Protein AF-A0A0M0TEF8-F1 (afdb_monomer_lite)

pLDDT: mean 92.81, std 4.93, range [69.06, 97.06]

Foldseek 3Di:
DLVPDDQLLLLQVLVVHHSDLQSLCVVLVPDPQLGQDPCLVVLCCQAVAQDDPPDPRRHDDCVRCVVSVVVNVVNVVSSVSSSVVSVVRRDCPSVDDPSVVVVSVVVVDVVVDDADPLVVLVVVLVVLVVVQCVLQVVLCVLQVNQGRGLCPFVSLQVSCCVVPVDHQPGLDPVSLVVLLPDPPRDPSVNVSNVSSNSNPDPVSVVSVVLVVPQDPVRD

Secondary structure (DSSP, 8-state):
-GGG---HHHHHHTTT--SSHHHHHHHTT--GGGSPPSTHHHHHHHHHS---TTSS-SS--TTTSHHHHHHHHHHHHHHHHHHHHHHHHS--TTSSTHHHHHHHHHHHHHHH-----HHHHHHHHHHHHHHHHHHHHHHHHHTTTS-S-TT-HHHHHHHHHHHH----S---HHHHHHHHT-TTS-HHHHHHHHHHHHHT--HHHHHHHHHHH--TT--

Radius of gyration: 26.43 Å; chains: 1; bounding box: 51×43×66 Å

Structure (mmCIF, N/CA/C/O backbone):
data_AF-A0A0M0TEF8-F1
#
_entry.id   AF-A0A0M0TEF8-F1
#
loop_
_atom_site.group_PDB
_atom_site.id
_atom_site.type_symbol
_atom_site.label_atom_id
_atom_site.label_alt_id
_atom_site.label_comp_id
_atom_site.label_asym_id
_atom_site.label_entity_id
_atom_site.label_seq_id
_atom_site.pdbx_PDB_ins_code
_atom_site.Cartn_x
_atom_site.Cartn_y
_atom_site.Cartn_z
_atom_site.occupancy
_atom_site.B_iso_or_equiv
_atom_site.auth_seq_id
_atom_site.auth_comp_id
_atom_site.auth_asym_id
_atom_site.auth_atom_id
_atom_site.pdbx_PDB_model_num
ATOM 1 N N . ASP A 1 1 ? 0.312 6.079 -28.138 1.00 86.44 1 ASP A N 1
ATOM 2 C CA . ASP A 1 1 ? -0.301 4.767 -28.388 1.00 86.44 1 ASP A CA 1
ATOM 3 C C . ASP A 1 1 ? 0.458 3.709 -27.602 1.00 86.44 1 ASP A C 1
ATOM 5 O O . ASP A 1 1 ? 1.679 3.620 -27.741 1.00 86.44 1 ASP A O 1
ATOM 9 N N . ILE A 1 2 ? -0.270 2.974 -26.762 1.00 93.00 2 ILE A N 1
ATOM 10 C CA . ILE A 1 2 ? 0.242 1.928 -25.875 1.00 93.00 2 ILE A CA 1
ATOM 11 C C . ILE A 1 2 ? 0.850 0.755 -26.651 1.00 93.00 2 ILE A C 1
ATOM 13 O O . ILE A 1 2 ? 1.817 0.150 -26.194 1.00 93.00 2 ILE A O 1
ATOM 17 N N . SER A 1 3 ? 0.383 0.508 -27.881 1.00 92.31 3 SER A N 1
ATOM 18 C CA . SER A 1 3 ? 0.883 -0.566 -28.755 1.00 92.31 3 SER A CA 1
ATOM 19 C C . SER A 1 3 ? 2.402 -0.494 -29.006 1.00 92.31 3 SER A C 1
ATOM 21 O O . SER A 1 3 ? 3.074 -1.513 -29.212 1.00 92.31 3 SER A O 1
ATOM 23 N N . ARG A 1 4 ? 2.968 0.720 -28.935 1.00 93.38 4 ARG A N 1
ATOM 24 C CA . ARG A 1 4 ? 4.395 1.014 -29.139 1.00 93.38 4 ARG A CA 1
ATOM 25 C C . ARG A 1 4 ? 5.251 0.781 -27.896 1.00 93.38 4 ARG A C 1
ATOM 27 O O . ARG A 1 4 ? 6.475 0.820 -28.001 1.00 93.38 4 ARG A O 1
ATOM 34 N N . TRP A 1 5 ? 4.640 0.597 -26.730 1.00 93.94 5 TRP A N 1
ATOM 35 C CA . TRP A 1 5 ? 5.359 0.508 -25.466 1.00 93.94 5 TRP A CA 1
ATOM 36 C C . TRP A 1 5 ? 5.838 -0.920 -25.220 1.00 93.94 5 TRP A C 1
ATOM 38 O O . TRP A 1 5 ? 5.176 -1.891 -25.600 1.00 93.94 5 TRP A O 1
ATOM 48 N N . ARG A 1 6 ? 7.013 -1.041 -24.603 1.00 93.00 6 ARG A N 1
ATOM 49 C CA . ARG A 1 6 ? 7.610 -2.303 -24.163 1.00 93.00 6 ARG A CA 1
ATOM 50 C C . ARG A 1 6 ? 8.199 -2.089 -22.782 1.00 93.00 6 ARG A C 1
ATOM 52 O O . ARG A 1 6 ? 8.878 -1.088 -22.560 1.00 93.00 6 ARG A O 1
ATOM 59 N N . ASP A 1 7 ? 7.957 -3.044 -21.900 1.00 94.88 7 ASP A N 1
ATOM 60 C CA . ASP A 1 7 ? 8.396 -2.995 -20.516 1.00 94.88 7 ASP A CA 1
ATOM 61 C C . ASP A 1 7 ? 9.328 -4.179 -20.228 1.00 94.88 7 ASP A C 1
ATOM 63 O O . ASP A 1 7 ? 8.984 -5.340 -20.462 1.00 94.88 7 ASP A O 1
ATOM 67 N N . THR A 1 8 ? 10.539 -3.884 -19.755 1.00 94.88 8 THR A N 1
ATOM 68 C CA . THR A 1 8 ? 11.566 -4.898 -19.480 1.00 94.88 8 THR A CA 1
ATOM 69 C C . THR A 1 8 ? 11.246 -5.758 -18.264 1.00 94.88 8 THR A C 1
ATOM 71 O O . THR A 1 8 ? 11.651 -6.919 -18.236 1.00 94.88 8 THR A O 1
ATOM 74 N N . MET A 1 9 ? 10.518 -5.229 -17.278 1.00 95.81 9 MET A N 1
ATOM 75 C CA . MET A 1 9 ? 10.041 -6.005 -16.135 1.00 95.81 9 MET A CA 1
ATOM 76 C C . MET A 1 9 ? 9.009 -7.031 -16.602 1.00 95.81 9 MET A C 1
ATOM 78 O O . MET A 1 9 ? 9.123 -8.204 -16.257 1.00 95.81 9 MET A O 1
ATOM 82 N N . VAL A 1 10 ? 8.048 -6.630 -17.433 1.00 95.75 10 VAL A N 1
ATOM 83 C CA . VAL A 1 10 ? 7.027 -7.553 -17.961 1.00 95.75 10 VAL A CA 1
ATOM 84 C C . VAL A 1 10 ? 7.656 -8.587 -18.890 1.00 95.75 10 VAL A C 1
ATOM 86 O O . VAL A 1 10 ? 7.376 -9.778 -18.768 1.00 95.75 10 VAL A O 1
ATOM 89 N N . GLN A 1 11 ? 8.578 -8.155 -19.758 1.00 96.06 11 GLN A N 1
ATOM 90 C CA . GLN A 1 11 ? 9.353 -9.062 -20.600 1.00 96.06 11 GLN A CA 1
ATOM 91 C C . GLN A 1 11 ? 10.105 -10.102 -19.760 1.00 96.06 11 GLN A C 1
ATOM 93 O O . GLN A 1 11 ? 10.116 -11.274 -20.121 1.00 96.06 11 GLN A O 1
ATOM 98 N N . ALA A 1 12 ? 10.720 -9.706 -18.645 1.00 96.69 12 ALA A N 1
ATOM 99 C CA . ALA A 1 12 ? 11.386 -10.636 -17.739 1.00 96.69 12 ALA A CA 1
ATOM 100 C C . ALA A 1 12 ? 10.406 -11.630 -17.096 1.00 96.69 12 ALA A C 1
ATOM 102 O O . ALA A 1 12 ? 10.645 -12.839 -17.134 1.00 96.69 12 ALA A O 1
ATOM 103 N N . LEU A 1 13 ? 9.285 -11.138 -16.563 1.00 95.94 13 LEU A N 1
ATOM 104 C CA . LEU A 1 13 ? 8.279 -11.970 -15.897 1.00 95.94 13 LEU A CA 1
ATOM 105 C C . LEU A 1 13 ? 7.667 -13.013 -16.843 1.00 95.94 13 LEU A C 1
ATOM 107 O O . LEU A 1 13 ? 7.515 -14.166 -16.445 1.00 95.94 13 LEU A O 1
ATOM 111 N N . ALA A 1 14 ? 7.436 -12.663 -18.114 1.00 96.00 14 ALA A N 1
ATOM 112 C CA . ALA A 1 14 ? 6.971 -13.598 -19.147 1.00 96.00 14 ALA A CA 1
ATOM 113 C C . ALA A 1 14 ? 7.942 -14.776 -19.401 1.00 96.00 14 ALA A C 1
ATOM 115 O O . ALA A 1 14 ? 7.578 -15.790 -19.998 1.00 96.00 14 ALA A O 1
ATOM 116 N N . HIS A 1 15 ? 9.191 -14.667 -18.945 1.00 95.62 15 HIS A N 1
ATOM 117 C CA . HIS A 1 15 ? 10.209 -15.714 -19.051 1.00 95.62 15 HIS A CA 1
ATOM 118 C C . HIS A 1 15 ? 10.600 -16.306 -17.687 1.00 95.62 15 HIS A C 1
ATOM 120 O O . HIS A 1 15 ? 11.625 -16.976 -17.586 1.00 95.62 15 HIS A O 1
ATOM 126 N N . GLY A 1 16 ? 9.811 -16.062 -16.633 1.00 95.50 16 GLY A N 1
ATOM 127 C CA . GLY A 1 16 ? 10.086 -16.571 -15.284 1.00 95.50 16 GLY A CA 1
ATOM 128 C C . GLY A 1 16 ? 11.299 -15.925 -14.602 1.00 95.50 16 GLY A C 1
ATOM 129 O O . GLY A 1 16 ? 11.828 -16.475 -13.639 1.00 95.50 16 GLY A O 1
ATOM 130 N N . LEU A 1 17 ? 11.757 -14.773 -15.099 1.00 96.50 17 LEU A N 1
ATOM 131 C CA . LEU A 1 17 ? 12.877 -14.015 -14.539 1.00 96.50 17 LEU A CA 1
ATOM 132 C C . LEU A 1 17 ? 12.383 -12.992 -13.496 1.00 96.50 17 LEU A C 1
ATOM 134 O O . LEU A 1 17 ? 11.219 -12.588 -13.527 1.00 96.50 17 LEU A O 1
ATOM 138 N N . PRO A 1 18 ? 13.247 -12.529 -12.571 1.00 96.44 18 PRO A N 1
ATOM 139 C CA . PRO A 1 18 ? 12.866 -11.511 -11.592 1.00 96.44 18 PRO A CA 1
ATOM 140 C C . PRO A 1 18 ? 12.514 -10.174 -12.264 1.00 96.44 18 PRO A C 1
ATOM 142 O O . PRO A 1 18 ? 13.178 -9.750 -13.200 1.00 96.44 18 PRO A O 1
ATOM 145 N N . GLY A 1 19 ? 11.515 -9.455 -11.744 1.00 94.00 19 GLY A N 1
ATOM 146 C CA . GLY A 1 19 ? 11.072 -8.176 -12.325 1.00 94.00 19 GLY A CA 1
ATOM 147 C C . GLY A 1 19 ? 11.911 -6.945 -11.944 1.00 94.00 19 GLY A C 1
ATOM 148 O O . GLY A 1 19 ? 11.813 -5.895 -12.574 1.00 94.00 19 GLY A O 1
ATOM 149 N N . ALA A 1 20 ? 12.744 -7.033 -10.904 1.00 93.50 20 ALA A N 1
ATOM 150 C CA . ALA A 1 20 ? 13.530 -5.894 -10.435 1.00 93.50 20 ALA A CA 1
ATOM 151 C C . ALA A 1 20 ? 14.771 -5.660 -11.315 1.00 93.50 20 ALA A C 1
ATOM 153 O O . ALA A 1 20 ? 15.604 -6.553 -11.451 1.00 93.50 20 ALA A O 1
ATOM 154 N N . LEU A 1 21 ? 14.962 -4.431 -11.818 1.00 92.31 21 LEU A N 1
ATOM 155 C CA . LEU A 1 21 ? 16.083 -4.075 -12.708 1.00 92.31 21 LEU A CA 1
ATOM 156 C C . LEU A 1 21 ? 17.468 -4.462 -12.155 1.00 92.31 21 LEU A C 1
ATOM 158 O O . LEU A 1 21 ? 18.312 -4.938 -12.905 1.00 92.31 21 LEU A O 1
ATOM 162 N N . GLY A 1 22 ? 17.698 -4.290 -10.847 1.00 90.56 22 GLY A N 1
ATOM 163 C CA . GLY A 1 22 ? 18.962 -4.685 -10.210 1.00 90.56 22 GLY A CA 1
ATOM 164 C C . GLY A 1 22 ? 19.199 -6.198 -10.254 1.00 90.56 22 GLY A C 1
ATOM 165 O O . GLY A 1 22 ? 20.265 -6.633 -10.670 1.00 90.56 22 GLY A O 1
ATOM 166 N N . ALA A 1 23 ? 18.176 -6.993 -9.925 1.00 92.81 23 ALA A N 1
ATOM 167 C CA . ALA A 1 23 ? 18.247 -8.452 -10.008 1.00 92.81 23 ALA A CA 1
ATOM 168 C C . ALA A 1 23 ? 18.426 -8.929 -11.459 1.00 92.81 23 ALA A C 1
ATOM 170 O O . ALA A 1 23 ? 19.169 -9.869 -11.715 1.00 92.81 23 ALA A O 1
ATOM 171 N N . LEU A 1 24 ? 17.801 -8.246 -12.425 1.00 94.81 24 LEU A N 1
ATOM 172 C CA . LEU A 1 24 ? 18.006 -8.523 -13.847 1.00 94.81 24 LEU A CA 1
ATOM 173 C C . LEU A 1 24 ? 19.437 -8.236 -14.299 1.00 94.81 24 LEU A C 1
ATOM 175 O O . LEU A 1 24 ? 19.983 -9.015 -15.073 1.00 94.81 24 LEU A O 1
ATOM 179 N N . CYS A 1 25 ? 20.056 -7.157 -13.812 1.00 93.06 25 CYS A N 1
ATOM 180 C CA . CYS A 1 25 ? 21.456 -6.868 -14.116 1.00 93.06 25 CYS A CA 1
ATOM 181 C C . CYS A 1 25 ? 22.383 -7.985 -13.617 1.00 93.06 25 CYS A C 1
ATOM 183 O O . CYS A 1 25 ? 23.280 -8.396 -14.348 1.00 93.06 25 CYS A O 1
ATOM 185 N N . GLU A 1 26 ? 22.138 -8.498 -12.409 1.00 92.25 26 GLU A N 1
ATOM 186 C CA . GLU A 1 26 ? 22.911 -9.597 -11.819 1.00 92.25 26 GLU A CA 1
ATOM 187 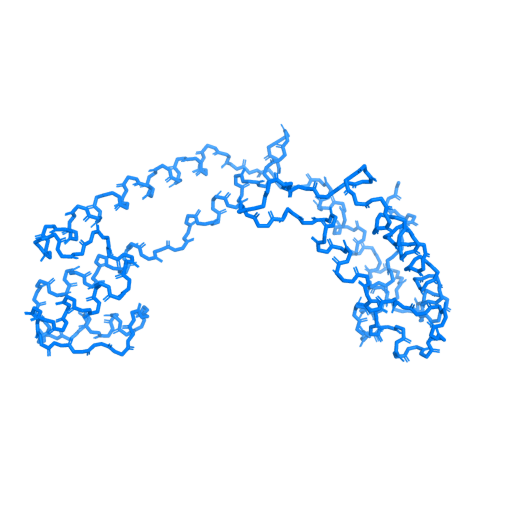C C . GLU A 1 26 ? 22.717 -10.909 -12.598 1.00 92.25 26 GLU A C 1
ATOM 189 O O . GLU A 1 26 ? 23.695 -11.518 -13.027 1.00 92.25 26 GLU A O 1
ATOM 194 N N . VAL A 1 27 ? 21.465 -11.309 -12.857 1.00 94.06 27 VAL A N 1
ATOM 195 C CA . VAL A 1 27 ? 21.140 -12.559 -13.573 1.00 94.06 27 VAL A CA 1
ATOM 196 C C . VAL A 1 27 ? 21.653 -12.552 -15.016 1.00 94.06 27 VAL A C 1
ATOM 198 O O . VAL A 1 27 ? 22.111 -13.578 -15.511 1.00 94.06 27 VAL A O 1
ATOM 201 N N . LEU A 1 28 ? 21.595 -11.405 -15.699 1.00 93.19 28 LEU A N 1
ATOM 202 C CA . LEU A 1 28 ? 22.026 -11.267 -17.095 1.00 93.19 28 LEU A CA 1
ATOM 203 C C . LEU A 1 28 ? 23.515 -10.911 -17.242 1.00 93.19 28 LEU A C 1
ATOM 205 O O . LEU A 1 28 ? 23.969 -10.678 -18.365 1.00 93.19 28 LEU A O 1
ATOM 209 N N . GLY A 1 29 ? 24.267 -10.840 -16.136 1.00 92.25 29 GLY A N 1
ATOM 210 C CA . GLY A 1 29 ? 25.698 -10.530 -16.146 1.00 92.25 29 GLY A CA 1
ATOM 211 C C . GLY A 1 29 ? 26.021 -9.160 -16.749 1.00 92.25 29 GLY A C 1
ATOM 212 O O . GLY A 1 29 ? 26.975 -9.030 -17.518 1.00 92.25 29 GLY A O 1
ATOM 213 N N . ILE A 1 30 ? 25.205 -8.141 -16.464 1.00 89.81 30 ILE A N 1
ATOM 214 C CA . ILE A 1 30 ? 25.453 -6.774 -16.932 1.00 89.81 30 ILE A CA 1
ATOM 215 C C . ILE A 1 30 ? 26.695 -6.219 -16.213 1.00 89.81 30 ILE A C 1
ATOM 217 O O . ILE A 1 30 ? 26.728 -6.236 -14.981 1.00 89.81 30 ILE A O 1
ATOM 221 N N . PRO A 1 31 ? 27.703 -5.710 -16.951 1.00 85.81 31 PRO A N 1
ATOM 222 C CA . PRO A 1 31 ? 28.883 -5.080 -16.364 1.00 85.81 31 PRO A CA 1
ATOM 223 C C . PRO A 1 31 ? 28.529 -3.976 -15.362 1.00 85.81 31 PRO A C 1
ATOM 225 O O . PRO A 1 31 ? 27.558 -3.247 -15.560 1.00 85.81 31 PRO A O 1
ATOM 228 N N . SER A 1 32 ? 29.314 -3.838 -14.292 1.00 78.50 32 SER A N 1
ATOM 229 C CA . SER A 1 32 ? 29.019 -2.920 -13.183 1.00 78.50 32 SER A CA 1
ATOM 230 C C . SER A 1 32 ? 28.961 -1.445 -13.592 1.00 78.50 32 SER A C 1
ATOM 232 O O . SER A 1 32 ? 28.191 -0.696 -13.001 1.00 78.50 32 SER A O 1
ATOM 234 N N . ASP A 1 33 ? 29.696 -1.039 -14.631 1.00 77.44 33 ASP A N 1
ATOM 235 C CA . ASP A 1 33 ? 29.649 0.302 -15.236 1.00 77.44 33 ASP A CA 1
ATOM 236 C C . ASP A 1 33 ? 28.317 0.600 -15.950 1.00 77.44 33 ASP A C 1
ATOM 238 O O . ASP A 1 33 ? 28.008 1.753 -16.247 1.00 77.44 33 ASP A O 1
ATOM 242 N N . ARG A 1 34 ? 27.519 -0.439 -16.224 1.00 73.12 34 ARG A N 1
ATOM 243 C CA . ARG A 1 34 ? 26.204 -0.366 -16.883 1.00 73.12 34 ARG A CA 1
ATOM 244 C C . ARG A 1 34 ? 25.080 -0.954 -16.036 1.00 73.12 34 ARG A C 1
ATOM 246 O O . ARG A 1 34 ? 23.945 -1.025 -16.504 1.00 73.12 34 ARG A O 1
ATOM 253 N N . ALA A 1 35 ? 25.394 -1.426 -14.833 1.00 72.88 35 ALA A N 1
ATOM 254 C CA . ALA A 1 35 ? 24.432 -1.993 -13.908 1.00 72.88 35 ALA A CA 1
ATOM 255 C C . ALA A 1 35 ? 23.760 -0.887 -13.088 1.00 72.88 35 ALA A C 1
ATOM 257 O O . ALA A 1 35 ? 24.263 0.228 -12.959 1.00 72.88 35 ALA A O 1
ATOM 258 N N . LYS A 1 36 ? 22.609 -1.220 -12.504 1.00 73.38 36 LYS A N 1
ATOM 259 C CA . LYS A 1 36 ? 21.891 -0.325 -11.600 1.00 73.38 36 LYS A CA 1
ATOM 260 C C . LYS A 1 36 ? 22.751 0.050 -10.386 1.00 73.38 36 LYS A C 1
ATOM 262 O O . LYS A 1 36 ? 23.197 -0.830 -9.650 1.00 73.38 36 LYS A O 1
ATOM 267 N N . ASP A 1 37 ? 22.884 1.348 -10.123 1.00 73.50 37 ASP A N 1
ATOM 268 C CA . ASP A 1 37 ? 23.573 1.857 -8.937 1.00 73.50 37 ASP A CA 1
ATOM 269 C C . ASP A 1 37 ? 22.751 1.602 -7.656 1.00 73.50 37 ASP A C 1
ATOM 271 O O . ASP A 1 37 ? 21.548 1.887 -7.573 1.00 73.50 37 ASP A O 1
ATOM 275 N N . LYS A 1 38 ? 23.413 1.061 -6.627 1.00 69.12 38 LYS A N 1
ATOM 276 C CA . LYS A 1 38 ? 22.823 0.763 -5.315 1.00 69.12 38 LYS A CA 1
ATOM 277 C C . LYS A 1 38 ? 22.580 2.034 -4.490 1.00 69.12 38 LYS A C 1
ATOM 279 O O . LYS A 1 38 ? 21.660 2.042 -3.666 1.00 69.12 38 LYS A O 1
ATOM 284 N N . GLU A 1 39 ? 23.320 3.116 -4.741 1.00 75.44 39 GLU A N 1
ATOM 285 C CA . GLU A 1 39 ? 23.140 4.410 -4.064 1.00 75.44 39 GLU A CA 1
ATOM 286 C C . GLU A 1 39 ? 21.859 5.140 -4.502 1.00 75.44 39 GLU A C 1
ATOM 288 O O . GLU A 1 39 ? 21.283 5.924 -3.738 1.00 75.44 39 GLU A O 1
ATOM 293 N N . GLY A 1 40 ? 21.328 4.810 -5.685 1.00 81.12 40 GLY A N 1
ATOM 294 C CA . GLY A 1 40 ? 20.119 5.420 -6.242 1.00 81.12 40 GLY A CA 1
ATOM 295 C C . GLY A 1 40 ? 18.880 5.292 -5.355 1.00 81.12 40 GLY A C 1
ATOM 296 O O . GLY A 1 40 ? 18.012 6.167 -5.358 1.00 81.12 40 GLY A O 1
ATOM 297 N N . LYS A 1 41 ? 18.804 4.255 -4.506 1.00 85.44 41 LYS A N 1
ATOM 298 C CA . LYS A 1 41 ? 17.684 4.086 -3.564 1.00 85.44 41 LYS A CA 1
ATOM 299 C C . LYS A 1 41 ? 17.580 5.264 -2.594 1.00 85.44 41 LYS A C 1
ATOM 301 O O . LYS A 1 41 ? 16.463 5.700 -2.319 1.00 85.44 41 LYS A O 1
ATOM 306 N N . ALA A 1 42 ? 18.700 5.782 -2.089 1.00 90.19 42 ALA A N 1
ATOM 307 C CA . ALA A 1 42 ? 18.697 6.923 -1.174 1.00 90.19 42 ALA A CA 1
ATOM 308 C C . ALA A 1 42 ? 18.213 8.199 -1.882 1.00 90.19 42 ALA A C 1
ATOM 310 O O . ALA A 1 42 ? 17.374 8.920 -1.340 1.00 90.19 42 ALA A O 1
ATOM 311 N N . LEU A 1 43 ? 18.658 8.416 -3.123 1.00 93.06 43 LEU A N 1
ATOM 312 C CA . LEU A 1 43 ? 18.254 9.557 -3.947 1.00 93.06 43 LEU A CA 1
ATOM 313 C C . LEU A 1 43 ? 16.756 9.509 -4.299 1.00 93.06 43 LEU A C 1
ATOM 315 O O . LEU A 1 43 ? 16.066 10.520 -4.166 1.00 93.06 43 LEU A O 1
ATOM 319 N N . ILE A 1 44 ? 16.213 8.329 -4.627 1.00 91.38 44 ILE A N 1
ATOM 320 C CA . ILE A 1 44 ? 14.764 8.134 -4.825 1.00 91.38 44 ILE A CA 1
ATOM 321 C C . ILE A 1 44 ? 13.989 8.472 -3.543 1.00 91.38 44 ILE A C 1
ATOM 323 O O . ILE A 1 44 ? 12.969 9.157 -3.607 1.00 91.38 44 ILE A O 1
ATOM 327 N N . GLN A 1 45 ? 14.438 8.020 -2.363 1.00 91.19 45 GLN A N 1
ATOM 328 C CA . GLN A 1 45 ? 13.756 8.379 -1.109 1.00 91.19 45 GLN A CA 1
ATOM 329 C C . GLN A 1 45 ? 13.825 9.888 -0.839 1.00 91.19 45 GLN A C 1
ATOM 331 O O . GLN A 1 45 ? 12.857 10.448 -0.330 1.00 91.19 45 GLN A O 1
ATOM 336 N N . LEU A 1 46 ? 14.938 10.542 -1.181 1.00 93.81 46 LEU A N 1
ATOM 337 C CA . LEU A 1 46 ? 15.134 11.972 -0.958 1.00 93.81 46 LEU A CA 1
ATOM 338 C C . LEU A 1 46 ? 14.234 12.834 -1.855 1.00 93.81 46 LEU A C 1
ATOM 340 O O . LEU A 1 46 ? 13.590 13.760 -1.357 1.00 93.81 46 LEU A O 1
ATOM 344 N N . PHE A 1 47 ? 14.185 12.539 -3.158 1.00 95.31 47 PHE A N 1
ATOM 345 C CA . PHE A 1 47 ? 13.503 13.385 -4.144 1.00 95.31 47 PHE A CA 1
ATOM 346 C C . PHE A 1 47 ? 12.072 12.944 -4.467 1.00 95.31 47 PHE A C 1
ATOM 348 O O . PHE A 1 47 ? 11.227 13.794 -4.745 1.00 95.31 47 PHE A O 1
ATOM 355 N N . CYS A 1 48 ? 11.758 11.647 -4.395 1.00 94.56 48 CYS A N 1
ATOM 356 C CA . CYS A 1 48 ? 10.432 11.128 -4.753 1.00 94.56 48 CYS A CA 1
ATOM 357 C C . CYS A 1 48 ? 9.515 10.908 -3.544 1.00 94.56 48 CYS A C 1
ATOM 359 O O . CYS A 1 48 ? 8.328 10.635 -3.727 1.00 94.56 48 CYS A O 1
ATOM 361 N N . LYS A 1 49 ? 10.021 11.032 -2.308 1.00 92.31 49 LYS A N 1
ATOM 362 C CA . LYS A 1 49 ? 9.190 10.949 -1.103 1.00 92.31 49 LYS A CA 1
ATOM 363 C C . LYS A 1 49 ? 9.285 12.203 -0.238 1.00 92.31 49 LYS A C 1
ATOM 365 O O . LYS A 1 49 ? 10.362 12.759 -0.045 1.00 92.31 49 LYS A O 1
ATOM 370 N N . PRO A 1 50 ? 8.162 12.644 0.351 1.00 92.12 50 PRO A N 1
ATOM 371 C CA . PRO A 1 50 ? 8.193 13.708 1.344 1.00 92.12 50 PRO A CA 1
ATOM 372 C C . PRO A 1 50 ? 9.044 13.327 2.579 1.00 92.12 50 PRO A C 1
ATOM 374 O O . PRO A 1 50 ? 8.807 12.284 3.194 1.00 92.12 50 PRO A O 1
ATOM 377 N N . ARG A 1 51 ? 9.942 14.219 3.023 1.00 90.62 51 ARG A N 1
ATOM 378 C CA . ARG A 1 51 ? 10.844 14.051 4.192 1.00 90.62 51 ARG A CA 1
ATOM 379 C C . ARG A 1 51 ? 10.131 14.200 5.538 1.00 90.62 51 ARG A C 1
ATOM 381 O O . ARG A 1 51 ? 9.294 15.086 5.609 1.00 90.62 51 ARG A O 1
ATOM 388 N N . PRO A 1 52 ? 10.446 13.434 6.598 1.00 91.50 52 PRO A N 1
ATOM 389 C CA . PRO A 1 52 ? 9.715 13.424 7.877 1.00 91.50 52 PRO A CA 1
ATOM 390 C C . PRO A 1 52 ? 9.169 14.783 8.361 1.00 91.50 52 PRO A C 1
ATOM 392 O O . PRO A 1 52 ? 9.810 15.814 8.188 1.00 91.50 52 PRO A O 1
ATOM 395 N N . LYS A 1 53 ? 7.975 14.794 8.977 1.00 90.56 53 LYS A N 1
ATOM 396 C CA . LYS A 1 53 ? 7.243 16.035 9.330 1.00 90.56 53 LYS A CA 1
ATOM 397 C C . LYS A 1 53 ? 8.023 17.000 10.240 1.00 90.56 53 LYS A C 1
ATOM 399 O O . LYS A 1 53 ? 7.696 18.176 10.270 1.00 90.56 53 LYS A O 1
ATOM 404 N N . ASN A 1 54 ? 9.021 16.510 10.971 1.00 91.88 54 ASN A N 1
ATOM 405 C CA . ASN A 1 54 ? 9.905 17.296 11.833 1.00 91.88 54 ASN A CA 1
ATOM 406 C C . ASN A 1 54 ? 11.033 18.022 11.073 1.00 91.88 54 ASN A C 1
ATOM 408 O O . ASN A 1 54 ? 11.861 18.679 11.695 1.00 91.88 54 ASN A O 1
ATOM 412 N N . VAL A 1 55 ? 11.096 17.897 9.747 1.00 90.56 55 VAL A N 1
ATOM 413 C CA . VAL A 1 55 ? 12.087 18.565 8.902 1.00 90.56 55 VAL A CA 1
ATOM 414 C C . VAL A 1 55 ? 11.453 19.780 8.226 1.00 90.56 55 VAL A C 1
ATOM 416 O O . VAL A 1 55 ? 10.422 19.652 7.568 1.00 90.56 55 VAL A O 1
ATOM 419 N N . ALA A 1 56 ? 12.107 20.943 8.329 1.00 90.44 56 ALA A N 1
ATOM 420 C CA . ALA A 1 56 ? 11.625 22.200 7.747 1.00 90.44 56 ALA A CA 1
ATOM 421 C C . ALA A 1 56 ? 11.400 22.107 6.225 1.00 90.44 56 ALA A C 1
ATOM 423 O O . ALA A 1 56 ? 10.390 22.573 5.700 1.00 90.44 56 ALA A O 1
ATOM 424 N N . ILE A 1 57 ? 12.315 21.450 5.506 1.00 91.44 57 ILE A N 1
ATOM 425 C CA . ILE A 1 57 ? 12.179 21.195 4.069 1.00 91.44 57 ILE A CA 1
ATOM 426 C C . ILE A 1 57 ? 11.435 19.875 3.863 1.00 91.44 57 ILE A C 1
ATOM 428 O O . ILE A 1 57 ? 12.015 18.791 3.956 1.00 91.44 57 ILE A O 1
ATOM 432 N N . ARG A 1 58 ? 10.144 19.962 3.532 1.00 92.06 58 ARG A N 1
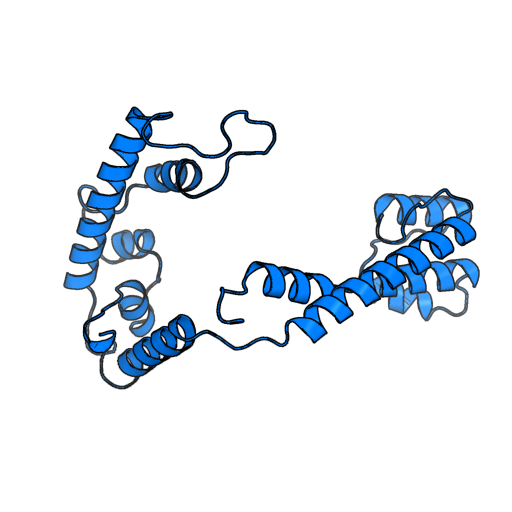ATOM 433 C CA . ARG A 1 58 ? 9.289 18.779 3.338 1.00 92.06 58 ARG A CA 1
ATOM 434 C C . ARG A 1 58 ? 9.579 18.017 2.040 1.00 92.06 58 ARG A C 1
ATOM 436 O O . ARG A 1 58 ? 9.374 16.804 1.999 1.00 92.06 58 ARG A O 1
ATOM 443 N N . ARG A 1 59 ? 10.042 18.698 0.988 1.00 94.50 59 ARG A N 1
ATOM 444 C CA . ARG A 1 59 ? 10.425 18.093 -0.299 1.00 94.50 59 ARG A CA 1
ATOM 445 C C . ARG A 1 59 ? 11.770 18.639 -0.755 1.00 94.50 59 ARG A C 1
ATOM 447 O O . ARG A 1 59 ? 11.919 19.850 -0.893 1.00 94.50 59 ARG A O 1
ATOM 454 N N . ALA A 1 60 ? 12.728 17.744 -0.976 1.00 95.00 60 ALA A N 1
ATOM 455 C CA . ALA A 1 60 ? 13.983 18.112 -1.609 1.00 95.00 60 ALA A CA 1
ATOM 456 C C . ALA A 1 60 ? 13.731 18.451 -3.085 1.00 95.00 60 ALA A C 1
ATOM 458 O O . ALA A 1 60 ? 12.893 17.849 -3.751 1.00 95.00 60 ALA A O 1
ATOM 459 N N . THR A 1 61 ? 14.452 19.447 -3.577 1.00 95.25 61 THR A N 1
ATOM 460 C CA . THR A 1 61 ? 14.404 19.941 -4.956 1.00 95.25 61 THR A CA 1
ATOM 461 C C . THR A 1 61 ? 15.817 20.238 -5.437 1.00 95.25 61 THR A C 1
ATOM 463 O O . THR A 1 61 ? 16.723 20.399 -4.611 1.00 95.25 61 THR A O 1
ATOM 466 N N . SER A 1 62 ? 15.974 20.425 -6.748 1.00 95.62 62 SER A N 1
ATOM 467 C CA . SER A 1 62 ? 17.230 20.857 -7.374 1.00 95.62 62 SER A CA 1
ATOM 468 C C . SER A 1 62 ? 17.835 22.125 -6.769 1.00 95.62 62 SER A C 1
ATOM 470 O O . SER A 1 62 ? 19.048 22.282 -6.773 1.00 95.62 62 SER A O 1
ATOM 472 N N . LYS A 1 63 ? 17.011 23.023 -6.214 1.00 95.88 63 LYS A N 1
ATOM 473 C CA . LYS A 1 63 ? 17.478 24.264 -5.577 1.00 95.88 63 LYS A CA 1
ATOM 474 C C . LYS A 1 63 ? 18.002 24.043 -4.159 1.00 95.88 63 LYS A C 1
ATOM 476 O O . LYS A 1 63 ? 18.908 24.733 -3.723 1.00 95.88 63 LYS A O 1
ATOM 481 N N . THR A 1 64 ? 17.397 23.109 -3.430 1.00 95.06 64 THR A N 1
ATOM 482 C CA . THR A 1 64 ? 17.707 22.866 -2.008 1.00 95.06 64 THR A CA 1
ATOM 483 C C . THR A 1 64 ? 18.812 21.833 -1.782 1.00 95.06 64 THR A C 1
ATOM 485 O O . THR A 1 64 ? 19.411 21.838 -0.717 1.00 95.06 64 THR A O 1
ATOM 488 N N . HIS A 1 65 ? 19.012 20.919 -2.736 1.00 94.62 65 HIS A N 1
ATOM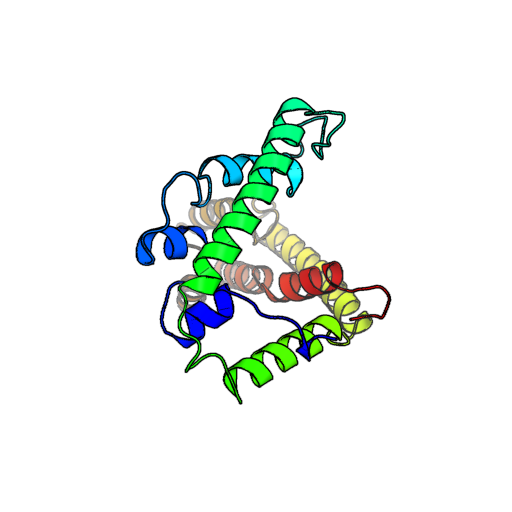 489 C CA . HIS A 1 65 ? 19.935 19.779 -2.663 1.00 94.62 65 HIS A CA 1
ATOM 490 C C . HIS A 1 65 ? 20.541 19.586 -4.063 1.00 94.62 65 HIS A C 1
ATOM 492 O O . HIS A 1 65 ? 20.204 18.646 -4.784 1.00 94.62 65 HIS A O 1
ATOM 498 N N . SER A 1 66 ? 21.297 20.583 -4.528 1.00 96.69 66 SER A N 1
ATOM 499 C CA . SER A 1 66 ? 21.752 20.683 -5.922 1.00 96.69 66 SER A CA 1
ATOM 500 C C . SER A 1 66 ? 22.751 19.590 -6.304 1.00 96.69 66 SER A C 1
ATOM 502 O O . SER A 1 66 ? 22.680 19.060 -7.415 1.00 96.69 66 SER A O 1
ATOM 504 N N . GLU A 1 67 ? 23.646 19.213 -5.391 1.00 95.81 67 GLU A N 1
ATOM 505 C CA . GLU A 1 67 ? 24.632 18.153 -5.616 1.00 95.81 67 GLU A CA 1
ATOM 506 C C . GLU A 1 67 ? 23.970 16.777 -5.700 1.00 95.81 67 GLU A C 1
ATOM 508 O O . GLU A 1 67 ? 24.215 16.017 -6.641 1.00 95.81 67 GLU A O 1
ATOM 513 N N . GLU A 1 68 ? 23.069 16.467 -4.766 1.00 95.25 68 GLU A N 1
ATOM 514 C CA . GLU A 1 68 ? 22.291 15.232 -4.789 1.00 95.25 68 GLU A CA 1
ATOM 515 C C . GLU A 1 68 ? 21.356 15.192 -5.994 1.00 95.25 68 GLU A C 1
ATOM 517 O O . GLU A 1 68 ? 21.140 14.124 -6.560 1.00 95.25 68 GLU A O 1
ATOM 522 N N . TRP A 1 69 ? 20.829 16.341 -6.426 1.00 96.12 69 TRP A N 1
ATOM 523 C CA . TRP A 1 69 ? 20.010 16.415 -7.631 1.00 96.12 69 TRP A CA 1
ATOM 524 C C . TRP A 1 69 ? 20.818 16.062 -8.876 1.00 96.12 69 TRP A C 1
ATOM 526 O O . TRP A 1 69 ? 20.342 15.289 -9.706 1.00 96.12 69 TRP A O 1
ATOM 536 N N . ARG A 1 70 ? 22.054 16.567 -8.995 1.00 95.69 70 ARG A N 1
ATOM 537 C CA . ARG A 1 70 ? 22.954 16.188 -10.094 1.00 95.69 70 ARG A CA 1
ATOM 538 C C . ARG A 1 70 ? 23.200 14.677 -10.099 1.00 95.69 70 ARG A C 1
ATOM 540 O O . ARG A 1 70 ? 22.993 14.042 -11.129 1.00 95.69 70 ARG A O 1
ATOM 547 N N . ARG A 1 71 ? 23.518 14.093 -8.937 1.00 93.56 71 ARG A N 1
ATOM 548 C CA . ARG A 1 71 ? 23.670 12.633 -8.781 1.00 93.56 71 ARG A CA 1
ATOM 549 C C . ARG A 1 71 ? 22.389 11.876 -9.130 1.00 93.56 71 ARG A C 1
ATOM 551 O O . ARG A 1 71 ? 22.452 10.806 -9.719 1.00 93.56 71 ARG A O 1
ATOM 558 N N . PHE A 1 72 ? 21.220 12.419 -8.794 1.00 94.25 72 PHE A N 1
ATOM 559 C CA . PHE A 1 72 ? 19.931 11.798 -9.104 1.00 94.25 72 PHE A CA 1
ATOM 560 C C . PHE A 1 72 ? 19.645 11.772 -10.610 1.00 94.25 72 PHE A C 1
ATOM 562 O O . PHE A 1 72 ? 19.140 10.771 -11.117 1.00 94.25 72 PHE A O 1
ATOM 569 N N . VAL A 1 73 ? 20.016 12.832 -11.334 1.00 94.19 73 VAL A N 1
ATOM 570 C CA . VAL A 1 73 ? 19.934 12.880 -12.803 1.00 94.19 73 VAL A CA 1
ATOM 571 C C . VAL A 1 73 ? 20.913 11.891 -13.444 1.00 94.19 73 VAL A C 1
ATOM 573 O O . VAL A 1 73 ? 20.519 11.151 -14.343 1.00 94.19 73 VAL A O 1
ATOM 576 N N . GLU A 1 74 ? 22.160 11.840 -12.969 1.00 91.62 74 GLU A N 1
ATOM 577 C CA . GLU A 1 74 ? 23.168 10.872 -13.434 1.00 91.62 74 GLU A CA 1
ATOM 578 C C . GLU A 1 74 ? 22.700 9.427 -13.209 1.00 91.62 74 GLU A C 1
ATOM 580 O O . GLU A 1 74 ? 22.718 8.610 -14.131 1.00 91.62 74 GLU A O 1
ATOM 585 N N . TYR A 1 75 ? 22.177 9.137 -12.016 1.00 90.00 75 TYR A N 1
ATOM 586 C CA . TYR A 1 75 ? 21.572 7.853 -11.675 1.00 90.00 75 TYR A CA 1
ATOM 587 C C . TYR A 1 75 ? 20.418 7.483 -12.621 1.00 90.00 75 TYR A C 1
ATOM 589 O O . TYR A 1 75 ? 20.373 6.367 -13.139 1.00 90.00 75 TYR A O 1
ATOM 597 N N . ALA A 1 76 ? 19.507 8.419 -12.903 1.00 91.50 76 ALA A N 1
ATOM 598 C CA . ALA A 1 76 ? 18.401 8.177 -13.827 1.00 91.50 76 ALA A CA 1
ATOM 599 C C . ALA A 1 76 ? 18.894 7.865 -15.254 1.00 91.50 76 ALA A C 1
ATOM 601 O O . ALA A 1 76 ? 18.318 7.015 -15.935 1.00 91.50 76 ALA A O 1
ATOM 602 N N . ALA A 1 77 ? 19.975 8.510 -15.701 1.00 91.44 77 ALA A N 1
ATOM 603 C CA . ALA A 1 77 ? 20.591 8.215 -16.992 1.00 91.44 77 ALA A CA 1
ATOM 604 C C . ALA A 1 77 ? 21.211 6.805 -17.032 1.00 91.44 77 ALA A C 1
ATOM 606 O O . ALA A 1 77 ? 21.028 6.088 -18.020 1.00 91.44 77 ALA A O 1
ATOM 607 N N . LEU A 1 78 ? 21.889 6.382 -15.960 1.00 88.69 78 LEU A N 1
ATOM 608 C CA . LEU A 1 78 ? 22.445 5.029 -15.838 1.00 88.69 78 LEU A CA 1
ATOM 609 C C . LEU A 1 78 ? 21.352 3.953 -15.839 1.00 88.69 78 LEU A C 1
ATOM 611 O O . LEU A 1 78 ? 21.494 2.957 -16.548 1.00 88.69 78 LEU A O 1
ATOM 615 N N . ASP A 1 79 ? 20.230 4.170 -15.145 1.00 89.88 79 ASP A N 1
ATOM 616 C CA . ASP A 1 79 ? 19.093 3.236 -15.158 1.00 89.88 79 ASP A CA 1
ATOM 617 C C . ASP A 1 79 ? 18.535 3.039 -16.585 1.00 89.88 79 ASP A C 1
ATOM 619 O O . ASP A 1 79 ? 18.204 1.915 -16.969 1.00 89.88 79 ASP A O 1
ATOM 623 N N . ILE A 1 80 ? 18.511 4.086 -17.422 1.00 92.06 80 ILE A N 1
ATOM 624 C CA . ILE A 1 80 ? 18.118 3.973 -18.841 1.00 92.06 80 ILE A CA 1
ATOM 625 C C . ILE A 1 80 ? 19.110 3.102 -19.624 1.00 92.06 80 ILE A C 1
ATOM 627 O O . ILE A 1 80 ? 18.694 2.280 -20.449 1.00 92.06 80 ILE A O 1
ATOM 631 N N . VAL A 1 81 ? 20.417 3.268 -19.392 1.00 92.88 81 VAL A N 1
ATOM 632 C CA . VAL A 1 81 ? 21.454 2.434 -20.026 1.00 92.88 81 VAL A CA 1
ATOM 633 C C . VAL A 1 81 ? 21.289 0.975 -19.601 1.00 92.88 81 VAL A C 1
ATOM 635 O O . VAL A 1 81 ? 21.226 0.100 -20.469 1.00 92.88 81 VAL A O 1
ATOM 638 N N . ALA A 1 82 ? 21.117 0.720 -18.303 1.00 92.25 82 ALA A N 1
ATOM 639 C CA . ALA A 1 82 ? 20.883 -0.612 -17.753 1.00 92.25 82 ALA A CA 1
ATOM 640 C C . ALA A 1 82 ? 19.635 -1.267 -18.366 1.00 92.25 82 ALA A C 1
ATOM 642 O O . ALA A 1 82 ? 19.705 -2.390 -18.865 1.00 92.25 82 ALA A O 1
ATOM 643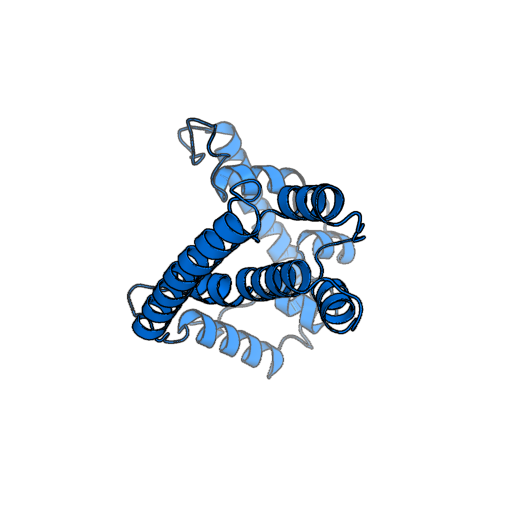 N N . MET A 1 83 ? 18.506 -0.551 -18.424 1.00 94.00 83 MET A N 1
ATOM 644 C CA . MET A 1 83 ? 17.270 -1.044 -19.045 1.00 94.00 83 MET A CA 1
ATOM 645 C C . MET A 1 83 ? 17.463 -1.421 -20.516 1.00 94.00 83 MET A C 1
ATOM 647 O O . MET A 1 83 ? 16.962 -2.457 -20.954 1.00 94.00 83 MET A O 1
ATOM 651 N N . ARG A 1 84 ? 18.203 -0.616 -21.291 1.00 94.38 84 ARG A N 1
ATOM 652 C CA . ARG A 1 84 ? 18.505 -0.924 -22.699 1.00 94.38 84 ARG A CA 1
ATOM 653 C C . ARG A 1 84 ? 19.369 -2.175 -22.830 1.00 94.38 84 ARG A C 1
ATOM 655 O O . ARG A 1 84 ? 19.119 -2.992 -23.714 1.00 94.38 84 ARG A O 1
ATOM 662 N N . GLU A 1 85 ? 20.371 -2.336 -21.972 1.00 95.25 85 GLU A N 1
ATOM 663 C CA . GLU A 1 85 ? 21.245 -3.514 -21.976 1.00 95.25 85 GLU A CA 1
ATOM 664 C C . GLU A 1 85 ? 20.515 -4.790 -21.542 1.00 95.25 85 GLU A C 1
ATOM 666 O O . GLU A 1 85 ? 20.732 -5.846 -22.144 1.00 95.25 85 GLU A O 1
ATOM 671 N N . VAL A 1 86 ? 19.613 -4.681 -20.563 1.00 95.44 86 VAL A N 1
ATOM 672 C CA . VAL A 1 86 ? 18.694 -5.750 -20.155 1.00 95.44 86 VAL A CA 1
ATOM 673 C C . VAL A 1 86 ? 17.764 -6.113 -21.310 1.00 95.44 86 VAL A C 1
ATOM 675 O O . VAL A 1 86 ? 17.700 -7.278 -21.691 1.00 95.44 86 VAL A O 1
ATOM 678 N N . HIS A 1 87 ? 17.115 -5.134 -21.946 1.00 94.81 87 HIS A N 1
ATOM 679 C CA . HIS A 1 87 ? 16.205 -5.380 -23.069 1.00 94.81 87 HIS A CA 1
ATOM 680 C C . HIS A 1 87 ? 16.875 -6.128 -24.233 1.00 94.81 87 HIS A C 1
ATOM 682 O O . HIS A 1 87 ? 16.266 -7.015 -24.827 1.00 94.81 87 HIS A O 1
ATOM 688 N N . LYS A 1 88 ? 18.136 -5.797 -24.552 1.00 94.88 88 LYS A N 1
ATOM 689 C CA . LYS A 1 88 ? 18.910 -6.479 -25.605 1.00 94.88 88 LYS A CA 1
ATOM 690 C C . LYS A 1 88 ? 19.164 -7.958 -25.302 1.00 94.88 88 LYS A C 1
ATOM 692 O O . LYS A 1 88 ? 19.272 -8.742 -26.238 1.00 94.88 88 LYS A O 1
ATOM 697 N N . ARG A 1 89 ? 19.312 -8.314 -24.023 1.00 95.31 89 ARG A N 1
ATOM 698 C CA . ARG A 1 89 ? 19.647 -9.675 -23.570 1.00 95.31 89 ARG A CA 1
ATOM 699 C C . ARG A 1 89 ? 18.421 -10.507 -23.224 1.00 95.31 89 ARG A C 1
ATOM 701 O O . ARG A 1 89 ? 18.505 -11.730 -23.251 1.00 95.31 89 ARG A O 1
ATOM 708 N N . LEU A 1 90 ? 17.303 -9.864 -22.896 1.00 96.00 90 LEU A N 1
ATOM 709 C CA . LEU A 1 90 ? 16.075 -10.572 -22.583 1.00 96.00 90 LEU A CA 1
ATOM 710 C C . LEU A 1 90 ? 15.526 -11.291 -23.828 1.00 96.00 90 LEU A C 1
ATOM 712 O O . LEU A 1 90 ? 15.408 -10.678 -24.896 1.00 96.00 90 LEU A O 1
ATOM 716 N N . PRO A 1 91 ? 15.132 -12.568 -23.694 1.00 94.25 91 PRO A N 1
ATOM 717 C CA . PRO A 1 91 ? 14.438 -13.283 -24.756 1.00 94.25 91 PRO A CA 1
ATOM 718 C C . PRO A 1 91 ? 13.100 -12.618 -25.107 1.00 94.25 91 PRO A C 1
ATOM 720 O O . PRO A 1 91 ? 12.526 -11.855 -24.325 1.00 94.25 91 PRO A O 1
ATOM 723 N N . LYS A 1 92 ? 12.618 -12.869 -26.328 1.00 93.62 92 LYS A N 1
ATOM 724 C CA . LYS A 1 92 ? 11.389 -12.255 -26.869 1.00 93.62 92 LYS A CA 1
ATOM 725 C C . LYS A 1 92 ? 10.263 -13.257 -27.118 1.00 93.62 92 LYS A C 1
ATOM 727 O O . LYS A 1 92 ? 9.132 -12.838 -27.327 1.00 93.62 92 LYS A O 1
ATOM 732 N N . TRP A 1 93 ? 10.554 -14.557 -27.101 1.00 94.75 93 TRP A N 1
ATOM 733 C CA . TRP A 1 93 ? 9.631 -15.588 -27.581 1.00 94.75 93 TRP A CA 1
ATOM 734 C C . TRP A 1 93 ? 8.367 -15.742 -26.720 1.00 94.75 93 TRP A C 1
ATOM 736 O O . TRP A 1 93 ? 7.325 -16.071 -27.279 1.00 94.75 93 TRP A O 1
ATOM 746 N N . ASN A 1 94 ? 8.419 -15.426 -25.417 1.00 94.31 94 ASN A N 1
ATOM 747 C CA . ASN A 1 94 ? 7.227 -15.372 -24.555 1.00 94.31 94 ASN A CA 1
ATOM 748 C C . ASN A 1 94 ? 6.647 -13.955 -24.396 1.00 94.31 94 ASN A C 1
ATOM 750 O O . ASN A 1 94 ? 5.598 -13.793 -23.788 1.00 94.31 94 ASN A O 1
ATOM 754 N N . TYR A 1 95 ? 7.310 -12.912 -24.910 1.00 94.69 95 TYR A N 1
ATOM 755 C CA . TYR A 1 95 ? 6.860 -11.519 -24.774 1.00 94.69 95 TYR A CA 1
ATOM 756 C C . TYR A 1 95 ? 6.340 -10.972 -26.108 1.00 94.69 95 TYR A C 1
ATOM 758 O O . TYR A 1 95 ? 6.877 -10.029 -26.695 1.00 94.69 95 TYR A O 1
ATOM 766 N N . GLN A 1 96 ? 5.301 -11.633 -26.605 1.00 92.88 96 GLN A N 1
ATOM 767 C CA . GLN A 1 96 ? 4.623 -11.374 -27.873 1.00 92.88 96 GLN A CA 1
ATOM 768 C C . GLN A 1 96 ? 3.211 -11.978 -27.826 1.00 92.88 96 GLN A C 1
ATOM 770 O O . GLN A 1 96 ? 2.899 -12.729 -26.906 1.00 92.88 96 GLN A O 1
ATOM 775 N N . GLY A 1 97 ? 2.365 -11.664 -28.811 1.00 93.44 97 GLY A N 1
ATOM 776 C CA . GLY A 1 97 ? 0.998 -12.190 -28.868 1.00 93.44 97 GLY A CA 1
ATOM 777 C C . GLY A 1 97 ? 0.178 -11.807 -27.635 1.00 93.44 97 GLY A C 1
ATOM 778 O O . GLY A 1 97 ? 0.191 -10.644 -27.223 1.00 93.44 97 GLY A O 1
ATOM 779 N N . ASP A 1 98 ? -0.500 -12.794 -27.053 1.00 93.25 98 ASP A N 1
ATOM 780 C CA . ASP A 1 98 ? -1.478 -12.598 -25.981 1.00 93.25 98 ASP A CA 1
ATOM 781 C C . ASP A 1 98 ? -0.869 -11.990 -24.711 1.00 93.25 98 ASP A C 1
ATOM 783 O O . ASP A 1 98 ? -1.455 -11.072 -24.150 1.00 93.25 98 ASP A O 1
ATOM 787 N N . GLU A 1 99 ? 0.334 -12.398 -24.294 1.00 92.12 99 GLU A N 1
ATOM 788 C CA . GLU A 1 99 ? 0.983 -11.860 -23.081 1.00 92.12 99 GLU A CA 1
ATOM 789 C C . GLU A 1 99 ? 1.256 -10.352 -23.185 1.00 92.12 99 GLU A C 1
ATOM 791 O O . GLU A 1 99 ? 0.998 -9.574 -22.263 1.00 92.12 99 GLU A O 1
ATOM 796 N N . LEU A 1 100 ? 1.738 -9.901 -24.346 1.00 95.12 100 LEU A N 1
ATOM 797 C CA . LEU A 1 100 ? 1.962 -8.479 -24.594 1.00 95.12 100 LEU A CA 1
ATOM 798 C C . LEU A 1 100 ? 0.632 -7.717 -24.712 1.00 95.12 100 LEU A C 1
ATOM 800 O O . LEU A 1 100 ? 0.526 -6.596 -24.211 1.00 95.12 100 LEU A O 1
ATOM 804 N N . ALA A 1 101 ? -0.371 -8.323 -25.353 1.00 95.25 101 ALA A N 1
ATOM 805 C CA . ALA A 1 101 ? -1.699 -7.735 -25.496 1.00 95.25 101 ALA A CA 1
ATOM 806 C C . ALA A 1 101 ? -2.404 -7.577 -24.139 1.00 95.25 101 ALA A C 1
ATOM 808 O O . ALA A 1 101 ? -3.004 -6.531 -23.888 1.00 95.25 101 ALA A O 1
ATOM 809 N N . LEU A 1 102 ? -2.277 -8.560 -23.241 1.00 94.88 102 LEU A N 1
ATOM 810 C CA . LEU A 1 102 ? -2.785 -8.498 -21.870 1.00 94.88 102 LEU A CA 1
ATOM 811 C C . LEU A 1 102 ? -2.132 -7.359 -21.091 1.00 94.88 102 LEU A C 1
ATOM 813 O O . LEU A 1 102 ? -2.837 -6.592 -20.436 1.00 94.88 102 LEU A O 1
ATOM 817 N N . TRP A 1 103 ? -0.814 -7.186 -21.215 1.00 96.06 103 TRP A N 1
ATOM 818 C CA . TRP A 1 103 ? -0.141 -6.046 -20.598 1.00 96.06 103 TRP A CA 1
ATOM 819 C C . TRP A 1 103 ? -0.627 -4.705 -21.167 1.00 96.06 103 TRP A C 1
ATOM 821 O O . TRP A 1 103 ? -0.937 -3.793 -20.403 1.00 96.06 103 TRP A O 1
ATOM 831 N N . HIS A 1 104 ? -0.759 -4.572 -22.492 1.00 97.06 104 HIS A N 1
ATOM 832 C CA . HIS A 1 104 ? -1.319 -3.355 -23.099 1.00 97.06 104 HIS A CA 1
ATOM 833 C C . HIS A 1 104 ? -2.744 -3.073 -22.621 1.00 97.06 104 HIS A C 1
ATOM 835 O O . HIS A 1 104 ? -3.090 -1.910 -22.410 1.00 97.06 104 HIS A O 1
ATOM 841 N N . TYR A 1 105 ? -3.560 -4.111 -22.447 1.00 96.25 105 TYR A N 1
ATOM 842 C CA . TYR A 1 105 ? -4.924 -3.978 -21.950 1.00 96.25 105 TYR A CA 1
ATOM 843 C C . TYR A 1 105 ? -4.959 -3.550 -20.479 1.00 96.25 105 TYR A C 1
ATOM 845 O O . TYR A 1 105 ? -5.729 -2.660 -20.127 1.00 96.25 105 TYR A O 1
ATOM 853 N N . ASP A 1 106 ? -4.075 -4.093 -19.640 1.00 96.06 106 ASP A N 1
ATOM 854 C CA . ASP A 1 106 ? -3.893 -3.641 -18.257 1.00 96.06 106 ASP A CA 1
ATOM 855 C C . ASP A 1 106 ? -3.526 -2.148 -18.190 1.00 96.06 106 ASP A C 1
ATOM 857 O O . ASP A 1 106 ? -4.147 -1.396 -17.439 1.00 96.06 106 ASP A O 1
ATOM 861 N N . GLN A 1 107 ? -2.602 -1.673 -19.034 1.00 96.62 107 GLN A N 1
ATOM 862 C CA . GLN A 1 107 ? -2.265 -0.243 -19.078 1.00 96.62 107 GLN A CA 1
ATOM 863 C C . GLN A 1 107 ? -3.467 0.616 -19.495 1.00 96.62 107 GLN A C 1
ATOM 865 O O . GLN A 1 107 ? -3.731 1.636 -18.869 1.00 96.62 107 GLN A O 1
ATOM 870 N N . GLN A 1 108 ? -4.257 0.176 -20.480 1.00 96.00 108 GLN A N 1
ATOM 871 C CA . GLN A 1 108 ? -5.484 0.880 -20.872 1.00 96.00 108 GLN A CA 1
ATOM 872 C C . GLN A 1 108 ? -6.529 0.910 -19.751 1.00 96.00 108 GLN A C 1
ATOM 874 O O . GLN A 1 108 ? -7.200 1.925 -19.570 1.00 96.00 108 GLN A O 1
ATOM 879 N N . ILE A 1 109 ? -6.687 -0.183 -18.997 1.00 95.56 109 ILE A N 1
ATOM 880 C CA . ILE A 1 109 ? -7.589 -0.225 -17.840 1.00 95.56 109 ILE A CA 1
ATOM 881 C C . ILE A 1 109 ? -7.126 0.773 -16.778 1.00 95.56 109 ILE A C 1
ATOM 883 O O . ILE A 1 109 ? -7.958 1.531 -16.277 1.00 95.56 109 ILE A O 1
ATOM 887 N N . ASN A 1 110 ? -5.829 0.783 -16.460 1.00 94.19 110 ASN A N 1
ATOM 888 C CA . ASN A 1 110 ? -5.250 1.666 -15.450 1.00 94.19 110 ASN A CA 1
ATOM 889 C C . ASN A 1 110 ? -5.333 3.142 -15.860 1.00 94.19 110 ASN A C 1
ATOM 891 O O . ASN A 1 110 ? -5.804 3.953 -15.067 1.00 94.19 110 ASN A O 1
ATOM 895 N N . ASP A 1 111 ? -4.978 3.480 -17.104 1.00 93.19 111 ASP A N 1
ATOM 896 C CA . ASP A 1 111 ? -5.084 4.844 -17.643 1.00 93.19 111 ASP A CA 1
ATOM 897 C C . ASP A 1 111 ? -6.533 5.344 -17.650 1.00 93.19 111 ASP A C 1
ATOM 899 O O . ASP A 1 111 ? -6.803 6.519 -17.407 1.00 93.19 111 ASP A O 1
ATOM 903 N N . ARG A 1 112 ? -7.486 4.446 -17.926 1.00 94.94 112 ARG A N 1
ATOM 904 C CA . ARG A 1 112 ? -8.916 4.763 -17.903 1.00 94.94 112 ARG A CA 1
ATOM 905 C C . ARG A 1 112 ? -9.450 4.927 -16.477 1.00 94.94 112 ARG A C 1
ATOM 907 O O . ARG A 1 112 ? -10.488 5.561 -16.314 1.00 94.94 112 ARG A O 1
ATOM 914 N N . GLY A 1 113 ? -8.838 4.302 -15.474 1.00 94.19 113 GLY A N 1
ATOM 915 C CA . GLY A 1 113 ? -9.330 4.266 -14.095 1.00 94.19 113 GLY A CA 1
ATOM 916 C C . GLY A 1 113 ? -10.664 3.523 -13.918 1.00 94.19 113 GLY A C 1
ATOM 917 O O . GLY A 1 113 ? -11.236 2.956 -14.862 1.00 94.19 113 GLY A O 1
ATOM 918 N N . VAL A 1 114 ? -11.195 3.544 -12.695 1.00 93.50 114 VAL A N 1
ATOM 919 C CA . VAL A 1 114 ? -12.489 2.940 -12.334 1.00 93.50 114 VAL A CA 1
ATOM 920 C C . VAL A 1 114 ? -13.348 4.009 -11.681 1.00 93.50 114 VAL A C 1
ATOM 922 O O . VAL A 1 114 ? -12.934 4.604 -10.704 1.00 93.50 114 VAL A O 1
ATOM 925 N N . TYR A 1 115 ? -14.552 4.248 -12.204 1.00 94.56 115 TYR A N 1
ATOM 926 C CA . TYR A 1 115 ? -15.444 5.250 -11.621 1.00 94.56 115 TYR A CA 1
ATOM 927 C C . TYR A 1 115 ? -15.938 4.806 -10.251 1.00 94.56 115 TYR A C 1
ATOM 929 O O . TYR A 1 115 ? -16.483 3.707 -10.111 1.00 94.56 115 TYR A O 1
ATOM 937 N N . MET A 1 116 ? -15.747 5.669 -9.258 1.00 93.25 116 MET A N 1
ATOM 938 C CA . MET A 1 116 ? -16.049 5.357 -7.869 1.00 93.25 116 MET A CA 1
ATOM 939 C C . MET A 1 116 ? -17.290 6.114 -7.405 1.00 93.25 116 MET A C 1
ATOM 941 O O . MET A 1 116 ? -17.478 7.288 -7.716 1.00 93.25 116 MET A O 1
ATOM 945 N N . ASP A 1 117 ? -18.123 5.456 -6.600 1.00 95.00 117 ASP A N 1
ATOM 946 C CA . ASP A 1 117 ? -19.227 6.123 -5.910 1.00 95.00 117 ASP A CA 1
ATOM 947 C C . ASP A 1 117 ? -18.681 6.951 -4.735 1.00 95.00 117 ASP A C 1
ATOM 949 O O . ASP A 1 117 ? -18.453 6.462 -3.621 1.00 95.00 117 ASP A O 1
ATOM 953 N N . ILE A 1 118 ? -18.409 8.221 -5.027 1.00 94.38 118 ILE A N 1
ATOM 954 C CA . ILE A 1 118 ? -17.807 9.174 -4.092 1.00 94.38 118 ILE A CA 1
ATOM 955 C C . ILE A 1 118 ? -18.749 9.468 -2.923 1.00 94.38 118 ILE A C 1
ATOM 957 O O . ILE A 1 118 ? -18.298 9.599 -1.783 1.00 94.38 118 ILE A O 1
ATOM 961 N N . GLU A 1 119 ? -20.049 9.578 -3.187 1.00 95.38 119 GLU A N 1
ATOM 962 C CA . GLU A 1 119 ? -21.024 9.918 -2.154 1.00 95.38 119 GLU A CA 1
ATOM 963 C C . GLU A 1 119 ? -21.203 8.753 -1.185 1.00 95.38 119 GLU A C 1
ATOM 965 O O . GLU A 1 119 ? -21.119 8.959 0.029 1.00 95.38 119 GLU A O 1
ATOM 970 N N . LEU A 1 120 ? -21.280 7.517 -1.689 1.00 94.44 120 LEU A N 1
ATOM 971 C CA . LEU A 1 120 ? -21.245 6.329 -0.840 1.00 94.44 120 LEU A CA 1
ATOM 972 C C . LEU A 1 120 ? -19.976 6.289 0.020 1.00 94.44 120 LEU A C 1
ATOM 974 O O . LEU A 1 120 ? -20.060 6.041 1.225 1.00 94.44 120 LEU A O 1
ATOM 978 N N . ALA A 1 121 ? -18.803 6.559 -0.563 1.00 94.56 121 ALA A N 1
ATOM 979 C CA . ALA A 1 121 ? -17.542 6.554 0.177 1.00 94.56 121 ALA A CA 1
ATOM 980 C C . ALA A 1 121 ? -17.516 7.617 1.291 1.00 94.56 121 ALA A C 1
ATOM 982 O O . ALA A 1 121 ? -17.121 7.313 2.423 1.00 94.56 121 ALA A O 1
ATOM 983 N N . LYS A 1 122 ? -17.978 8.843 1.014 1.00 94.69 122 LYS A N 1
ATOM 984 C CA . LYS A 1 122 ? -18.095 9.920 2.014 1.00 94.69 122 LYS A CA 1
ATOM 985 C C . LYS A 1 122 ? -19.074 9.554 3.125 1.00 94.69 122 LYS A C 1
ATOM 987 O O . LYS A 1 122 ? -18.725 9.673 4.302 1.00 94.69 122 LYS A O 1
ATOM 992 N N . SER A 1 123 ? -20.268 9.081 2.770 1.00 95.56 123 SER A N 1
ATOM 993 C CA . SER A 1 123 ? -21.288 8.669 3.736 1.00 95.56 123 SER A CA 1
ATOM 994 C C . SER A 1 123 ? -20.799 7.515 4.607 1.00 95.56 123 SER A C 1
ATOM 996 O O . SER A 1 123 ? -20.986 7.552 5.822 1.00 95.56 123 SER A O 1
ATOM 998 N N . ALA A 1 124 ? -20.099 6.536 4.029 1.00 93.62 124 ALA A N 1
ATOM 999 C CA . ALA A 1 124 ? -19.504 5.435 4.778 1.00 93.62 124 ALA A CA 1
ATOM 1000 C C . ALA A 1 124 ? -18.432 5.925 5.766 1.00 93.62 124 ALA A C 1
ATOM 1002 O O . ALA A 1 124 ? -18.433 5.511 6.926 1.00 93.62 124 ALA A O 1
ATOM 1003 N N . ILE A 1 125 ? -17.541 6.834 5.348 1.00 93.56 125 ILE A N 1
ATOM 1004 C CA . ILE A 1 125 ? -16.542 7.435 6.248 1.00 93.56 125 ILE A CA 1
ATOM 1005 C C . ILE A 1 125 ? -17.235 8.167 7.402 1.00 93.56 125 ILE A C 1
ATOM 1007 O O . ILE A 1 125 ? -16.886 7.930 8.560 1.00 93.56 125 ILE A O 1
ATOM 1011 N N . ALA A 1 126 ? -18.232 9.003 7.104 1.00 94.50 126 ALA A N 1
ATOM 1012 C CA . ALA A 1 126 ? -18.966 9.762 8.112 1.00 94.50 126 ALA A CA 1
ATOM 1013 C C . ALA A 1 126 ? -19.695 8.844 9.108 1.00 94.50 126 ALA A C 1
ATOM 1015 O O . ALA A 1 126 ? -19.594 9.051 10.320 1.00 94.50 126 ALA A O 1
ATOM 1016 N N . ALA A 1 127 ? -20.370 7.802 8.615 1.00 93.81 127 ALA A N 1
ATOM 1017 C CA . ALA A 1 127 ? -21.074 6.830 9.446 1.00 93.81 127 ALA A CA 1
ATOM 1018 C C . ALA A 1 127 ? -20.119 6.103 10.401 1.00 93.81 127 ALA A C 1
ATOM 1020 O O . ALA A 1 127 ? -20.394 6.000 11.597 1.00 93.81 127 ALA A O 1
ATOM 1021 N N . VAL A 1 128 ? -18.953 5.659 9.917 1.00 92.38 128 VAL A N 1
ATOM 1022 C CA . VAL A 1 128 ? -17.984 5.006 10.806 1.00 92.38 128 VAL A CA 1
ATOM 1023 C C . VAL A 1 128 ? -17.363 5.990 11.793 1.00 92.38 128 VAL A C 1
ATOM 1025 O O . VAL A 1 128 ? -17.135 5.621 12.940 1.00 92.38 128 VAL A O 1
ATOM 1028 N N . GLU A 1 129 ? -17.103 7.240 11.415 1.00 91.88 129 GLU A N 1
ATOM 1029 C CA . GLU A 1 129 ? -16.586 8.234 12.365 1.00 91.88 129 GLU A CA 1
ATOM 1030 C C . GLU A 1 129 ? -17.587 8.552 13.483 1.00 91.88 129 GLU A C 1
ATOM 1032 O O . GLU A 1 129 ? -17.184 8.722 14.638 1.00 91.88 129 GLU A O 1
ATOM 1037 N N . GLN A 1 130 ? -18.886 8.586 13.176 1.00 94.44 130 GLN A N 1
ATOM 1038 C CA . GLN A 1 130 ? -19.940 8.695 14.187 1.00 94.44 130 GLN A CA 1
ATOM 1039 C C . GLN A 1 130 ? -19.961 7.469 15.105 1.00 94.44 130 GLN A C 1
ATOM 1041 O O . GLN A 1 130 ? -19.976 7.617 16.330 1.00 94.44 130 GLN A O 1
ATOM 1046 N N . GLU A 1 131 ? -19.883 6.271 14.530 1.00 93.94 131 GLU A N 1
ATOM 1047 C CA . GLU A 1 131 ? -19.906 5.029 15.298 1.00 93.94 131 GLU A CA 1
ATOM 1048 C C . GLU A 1 131 ? -18.670 4.880 16.195 1.00 93.94 131 GLU A C 1
ATOM 1050 O O . GLU A 1 131 ? -18.789 4.539 17.369 1.00 93.94 131 GLU A O 1
ATOM 1055 N N . GLN A 1 132 ? -17.483 5.253 15.714 1.00 92.38 132 GLN A N 1
ATOM 1056 C CA . GLN A 1 132 ? -16.258 5.276 16.521 1.00 92.38 132 GLN A CA 1
ATOM 1057 C C . GLN A 1 132 ? -16.380 6.220 17.722 1.00 92.38 132 GLN A C 1
ATOM 1059 O O . GLN A 1 132 ? -15.962 5.869 18.825 1.00 92.38 132 GLN A O 1
ATOM 1064 N N . LYS A 1 133 ? -17.002 7.396 17.552 1.00 94.75 133 LYS A N 1
ATOM 1065 C CA . LYS A 1 133 ? -17.281 8.312 18.674 1.00 94.75 133 LYS A CA 1
ATOM 1066 C C . LYS A 1 133 ? -18.250 7.688 19.678 1.00 94.75 133 LYS A C 1
ATOM 1068 O O . LYS A 1 133 ? -18.051 7.840 20.883 1.00 94.75 133 LYS A O 1
ATOM 1073 N N . ARG A 1 134 ? -19.284 6.987 19.204 1.00 96.38 134 ARG A N 1
ATOM 1074 C CA . ARG A 1 134 ? -20.252 6.284 20.060 1.00 96.38 134 ARG A CA 1
ATOM 1075 C C . ARG A 1 134 ? -19.573 5.173 20.867 1.00 96.38 134 ARG A C 1
ATOM 1077 O O . ARG A 1 134 ? -19.734 5.125 22.086 1.00 96.38 134 ARG A O 1
ATOM 1084 N N . LEU A 1 135 ? -18.771 4.336 20.210 1.00 95.94 135 LEU A N 1
ATOM 1085 C CA . LEU A 1 135 ? -18.017 3.250 20.840 1.00 95.94 135 LEU A CA 1
ATOM 1086 C C . LEU A 1 135 ? -16.972 3.775 21.830 1.00 95.94 135 LEU A C 1
ATOM 1088 O O . LEU A 1 135 ? -16.835 3.212 22.914 1.00 95.94 135 LEU A O 1
ATOM 1092 N N . ALA A 1 136 ? -16.281 4.875 21.516 1.00 95.94 136 ALA A N 1
ATOM 1093 C CA . ALA A 1 136 ? -15.344 5.518 22.437 1.00 95.94 136 ALA A CA 1
ATOM 1094 C C . ALA A 1 136 ? -16.048 6.019 23.708 1.00 95.94 136 ALA A C 1
ATOM 1096 O O . ALA A 1 136 ? -15.606 5.701 24.808 1.00 95.94 136 ALA A O 1
ATOM 1097 N N . LYS A 1 137 ? -17.197 6.702 23.578 1.00 97.00 137 LYS A N 1
ATOM 1098 C CA . LYS A 1 137 ? -18.010 7.117 24.737 1.00 97.00 137 LYS A CA 1
ATOM 1099 C C . LYS A 1 137 ? -18.457 5.926 25.583 1.00 97.00 137 LYS A C 1
ATOM 1101 O O . LYS A 1 137 ? -18.389 5.986 26.806 1.00 97.00 137 LYS A O 1
ATOM 1106 N N . ARG A 1 138 ? -18.902 4.836 24.945 1.00 96.56 138 ARG A N 1
ATOM 1107 C CA . ARG A 1 138 ? -19.304 3.621 25.668 1.00 96.56 138 ARG A CA 1
ATOM 1108 C C . ARG A 1 138 ? -18.117 2.957 26.364 1.00 96.56 138 ARG A C 1
ATOM 1110 O O . ARG A 1 138 ? -18.271 2.528 27.497 1.00 96.56 138 ARG A O 1
ATOM 1117 N N . THR A 1 139 ? -16.951 2.932 25.717 1.00 96.81 139 THR A N 1
ATOM 1118 C CA . THR A 1 139 ? -15.698 2.448 26.319 1.00 96.81 139 THR A CA 1
ATOM 1119 C C . THR A 1 139 ? -15.390 3.245 27.582 1.00 96.81 139 THR A C 1
ATOM 1121 O O . THR A 1 139 ? -15.293 2.657 28.647 1.00 96.81 139 THR A O 1
ATOM 1124 N N . GLN A 1 140 ? -15.356 4.577 27.488 1.00 97.06 140 GLN A N 1
ATOM 1125 C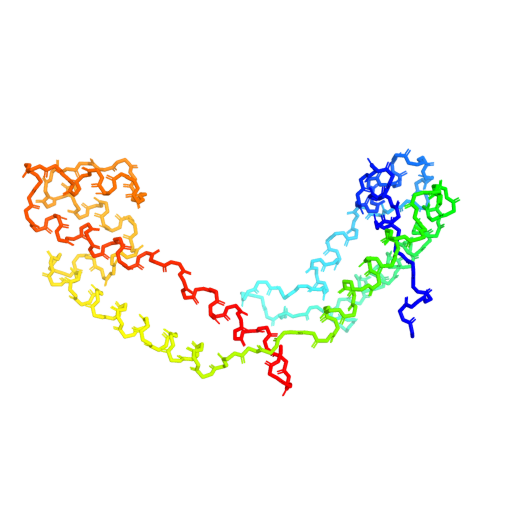 CA . GLN A 1 140 ? -15.086 5.450 28.632 1.00 97.06 140 GLN A CA 1
ATOM 1126 C C . GLN A 1 140 ? -16.077 5.229 29.777 1.00 97.06 140 GLN A C 1
ATOM 1128 O O . GLN A 1 140 ? -15.668 5.209 30.929 1.00 97.06 140 GLN A O 1
ATOM 1133 N N . ALA A 1 141 ? -17.364 5.033 29.476 1.00 96.50 141 ALA A N 1
ATOM 1134 C CA . ALA A 1 141 ? -18.368 4.747 30.497 1.00 96.50 141 ALA A CA 1
ATOM 1135 C C . ALA A 1 141 ? -18.145 3.388 31.187 1.00 96.50 141 ALA A C 1
ATOM 1137 O O . ALA A 1 141 ? -18.291 3.302 32.399 1.00 96.50 141 ALA A O 1
ATOM 1138 N N . LEU A 1 142 ? -17.785 2.341 30.433 1.00 94.94 142 LEU A N 1
ATOM 1139 C CA . LEU A 1 142 ? -17.530 1.000 30.979 1.00 94.94 142 LEU A CA 1
ATOM 1140 C C . LEU A 1 142 ? -16.218 0.907 31.761 1.00 94.94 142 LEU A C 1
ATOM 1142 O O . LEU A 1 142 ? -16.097 0.050 32.628 1.00 94.94 142 LEU A O 1
ATOM 1146 N N . THR A 1 143 ? -15.244 1.756 31.438 1.00 95.50 143 THR A N 1
ATOM 1147 C CA . THR A 1 143 ? -13.921 1.759 32.074 1.00 95.50 143 THR A CA 1
ATOM 1148 C C . THR A 1 143 ? -13.722 2.939 33.025 1.00 95.50 143 THR A C 1
ATOM 1150 O O . THR A 1 143 ? -12.582 3.247 33.355 1.00 95.50 143 THR A O 1
ATOM 1153 N N . GLU A 1 144 ? -14.780 3.682 33.361 1.00 94.75 144 GLU A N 1
ATOM 1154 C CA . GLU A 1 144 ? -14.721 4.890 34.205 1.00 94.75 144 GLU A CA 1
ATOM 1155 C C . GLU A 1 144 ? -13.648 5.910 33.756 1.00 94.75 144 GLU A C 1
ATOM 1157 O O . GLU A 1 144 ? -12.998 6.581 34.552 1.00 94.75 144 GLU A O 1
ATOM 1162 N N . GLY A 1 145 ? -13.446 6.025 32.440 1.00 94.19 145 GLY A N 1
ATOM 1163 C CA . GLY A 1 145 ? -12.479 6.933 31.818 1.00 94.19 145 GLY A CA 1
ATOM 1164 C C . GLY A 1 145 ? -11.042 6.408 31.700 1.00 94.19 145 GLY A C 1
ATOM 1165 O O . GLY A 1 145 ? -10.233 7.063 31.039 1.00 94.19 145 GLY A O 1
ATOM 1166 N N . ASP A 1 146 ? -10.722 5.232 32.245 1.00 94.94 146 ASP A N 1
ATOM 1167 C CA . ASP A 1 146 ? -9.373 4.640 32.173 1.00 94.94 146 ASP A CA 1
ATOM 1168 C C . ASP A 1 146 ? -8.929 4.356 30.721 1.00 94.94 146 ASP A C 1
ATOM 1170 O O . ASP A 1 146 ? -7.779 4.576 30.332 1.00 94.94 146 ASP A O 1
ATOM 1174 N N . VAL A 1 147 ? -9.874 3.959 29.861 1.00 96.31 147 VAL A N 1
ATOM 1175 C CA . VAL A 1 147 ? -9.643 3.752 28.429 1.00 96.31 147 VAL A CA 1
ATOM 1176 C C . VAL A 1 147 ? -10.453 4.752 27.608 1.00 96.31 147 VAL A C 1
ATOM 1178 O O . VAL A 1 147 ? -11.683 4.772 27.628 1.00 96.31 147 VAL A O 1
ATOM 1181 N N . GLN A 1 148 ? -9.761 5.566 26.807 1.00 96.06 148 GLN A N 1
ATOM 1182 C CA . GLN A 1 148 ? -10.399 6.620 26.009 1.00 96.06 148 GLN A CA 1
ATOM 1183 C C . GLN A 1 148 ? -11.072 6.083 24.745 1.00 96.06 148 GLN A C 1
ATOM 1185 O O . GLN A 1 148 ? -12.094 6.612 24.306 1.00 96.06 148 GLN A O 1
ATOM 1190 N N . ALA A 1 149 ? -10.501 5.038 24.149 1.00 94.81 149 ALA A N 1
ATOM 1191 C CA . ALA A 1 149 ? -11.084 4.340 23.015 1.00 94.81 149 ALA A CA 1
ATOM 1192 C C . ALA A 1 149 ? -10.655 2.878 23.030 1.00 94.81 149 ALA A C 1
ATOM 1194 O O . ALA A 1 149 ? -9.479 2.578 23.247 1.00 94.81 149 ALA A O 1
ATOM 1195 N N . ALA A 1 150 ? -11.571 1.972 22.685 1.00 93.81 150 ALA A N 1
ATOM 1196 C CA . ALA A 1 150 ? -11.263 0.547 22.653 1.00 93.81 150 ALA A CA 1
ATOM 1197 C C . ALA A 1 150 ? -10.140 0.199 21.663 1.00 93.81 150 ALA A C 1
ATOM 1199 O O . ALA A 1 150 ? -9.567 -0.877 21.755 1.00 93.81 150 ALA A O 1
ATOM 1200 N N . THR A 1 151 ? -9.760 1.095 20.744 1.00 92.25 151 THR A N 1
ATOM 1201 C CA . THR A 1 151 ? -8.608 0.933 19.843 1.00 92.25 151 THR A CA 1
ATOM 1202 C C . THR A 1 151 ? -7.244 1.012 20.557 1.00 92.25 151 THR A C 1
ATOM 1204 O O . THR A 1 151 ? -6.260 0.477 20.034 1.00 92.25 151 THR A O 1
ATOM 1207 N N . GLN A 1 152 ? -7.172 1.572 21.770 1.00 94.69 152 GLN A N 1
ATOM 1208 C CA . GLN A 1 152 ? -5.951 1.703 22.576 1.00 94.69 152 GLN A CA 1
ATOM 1209 C C . GLN A 1 152 ? -5.543 0.366 23.216 1.00 94.69 152 GLN A C 1
ATOM 1211 O O . GLN A 1 152 ? -5.856 0.094 24.373 1.00 94.69 152 GLN A O 1
ATOM 1216 N N . ARG A 1 153 ? -4.822 -0.470 22.455 1.00 95.00 153 ARG A N 1
ATOM 1217 C CA . ARG A 1 153 ? -4.441 -1.843 22.842 1.00 95.00 153 ARG A CA 1
ATOM 1218 C C . ARG A 1 153 ? -3.897 -1.941 24.270 1.00 95.00 153 ARG A C 1
ATOM 1220 O O . ARG A 1 153 ? -4.417 -2.719 25.058 1.00 95.00 153 ARG A O 1
ATOM 1227 N N . ASP A 1 154 ? -2.863 -1.167 24.586 1.00 95.00 154 ASP A N 1
ATOM 1228 C CA . ASP A 1 154 ? -2.162 -1.307 25.867 1.00 95.00 154 ASP A CA 1
ATOM 1229 C C . ASP A 1 154 ? -2.997 -0.787 27.039 1.00 95.00 154 ASP A C 1
ATOM 1231 O O . ASP A 1 154 ? -2.923 -1.345 28.127 1.00 95.00 154 ASP A O 1
ATOM 1235 N N . ALA A 1 155 ? -3.817 0.247 26.820 1.00 95.75 155 ALA A N 1
ATOM 1236 C CA . ALA A 1 155 ? -4.749 0.735 27.835 1.00 95.75 155 ALA A CA 1
ATOM 1237 C C . ALA A 1 155 ? -5.837 -0.306 28.124 1.00 95.75 155 ALA A C 1
ATOM 1239 O O . ALA A 1 155 ? -6.090 -0.608 29.282 1.00 95.75 155 ALA A O 1
ATOM 1240 N N . MET A 1 156 ? -6.399 -0.927 27.081 1.00 96.25 156 MET A N 1
ATOM 1241 C CA . MET A 1 156 ? -7.365 -2.018 27.227 1.00 96.25 156 MET A CA 1
ATOM 1242 C C . MET A 1 156 ? -6.777 -3.211 27.981 1.00 96.25 156 MET A C 1
ATOM 1244 O O . MET A 1 156 ? -7.413 -3.709 28.899 1.00 96.25 156 MET A O 1
ATOM 1248 N N . LEU A 1 157 ? -5.573 -3.668 27.617 1.00 96.12 157 LEU A N 1
ATOM 1249 C CA . LEU A 1 157 ? -4.931 -4.794 28.306 1.00 96.12 157 LEU A CA 1
ATOM 1250 C C . LEU A 1 157 ? -4.715 -4.485 29.790 1.00 96.12 157 LEU A C 1
ATOM 1252 O O . LEU A 1 157 ? -5.111 -5.287 30.629 1.00 96.12 157 LEU A O 1
ATOM 1256 N N . ARG A 1 158 ? -4.174 -3.301 30.113 1.00 96.00 158 ARG A N 1
ATOM 1257 C CA . ARG A 1 158 ? -3.997 -2.870 31.507 1.00 96.00 158 ARG A CA 1
ATOM 1258 C C . ARG A 1 158 ? -5.321 -2.823 32.264 1.00 96.00 158 ARG A C 1
ATOM 1260 O O . ARG A 1 158 ? -5.411 -3.414 33.332 1.00 96.00 158 ARG A O 1
ATOM 1267 N N . HIS A 1 159 ? -6.342 -2.184 31.693 1.00 96.31 159 HIS A N 1
ATOM 1268 C CA . HIS A 1 159 ? -7.654 -2.068 32.324 1.00 96.31 159 HIS A CA 1
ATOM 1269 C C . HIS A 1 159 ? -8.268 -3.440 32.619 1.00 96.31 159 HIS A C 1
ATOM 1271 O O . HIS A 1 159 ? -8.752 -3.680 33.720 1.00 96.31 159 HIS A O 1
ATOM 1277 N N . ILE A 1 160 ? -8.212 -4.367 31.656 1.00 96.00 160 ILE A N 1
ATOM 1278 C CA . ILE A 1 160 ? -8.783 -5.708 31.821 1.00 96.00 160 ILE A CA 1
ATOM 1279 C C . ILE A 1 160 ? -8.076 -6.466 32.947 1.00 96.00 160 ILE A C 1
ATOM 1281 O O . ILE A 1 160 ? -8.743 -7.053 33.800 1.00 96.00 160 ILE A O 1
ATOM 1285 N N . THR A 1 161 ? -6.743 -6.418 32.989 1.00 96.06 161 THR A N 1
ATOM 1286 C CA . THR A 1 161 ? -5.971 -7.058 34.059 1.00 96.06 161 THR A CA 1
ATOM 1287 C C . THR A 1 161 ? -6.284 -6.435 35.419 1.00 96.06 161 THR A C 1
ATOM 1289 O O . THR A 1 161 ? -6.536 -7.165 36.373 1.00 96.06 161 THR A O 1
ATOM 1292 N N . THR A 1 162 ? -6.322 -5.104 35.524 1.00 95.25 162 THR A N 1
ATOM 1293 C CA . THR A 1 162 ? -6.552 -4.408 36.800 1.00 95.25 162 THR A CA 1
ATOM 1294 C C . THR A 1 162 ? -7.985 -4.560 37.314 1.00 95.25 162 THR A C 1
ATOM 1296 O O . THR A 1 162 ? -8.170 -4.804 38.502 1.00 95.25 162 THR A O 1
ATOM 1299 N N . ALA A 1 163 ? -8.994 -4.435 36.448 1.00 95.12 163 ALA A N 1
ATOM 1300 C CA . ALA A 1 163 ? -10.401 -4.442 36.854 1.00 95.12 163 ALA A CA 1
ATOM 1301 C C . ALA A 1 163 ? -11.003 -5.853 36.962 1.00 95.12 163 ALA A C 1
ATOM 1303 O O . ALA A 1 163 ? -11.896 -6.073 37.777 1.00 95.12 163 ALA A O 1
ATOM 1304 N N . PHE A 1 164 ? -10.529 -6.813 36.157 1.00 94.62 164 PHE A N 1
ATOM 1305 C CA . PHE A 1 164 ? -11.109 -8.162 36.089 1.00 94.62 164 PHE A CA 1
ATOM 1306 C C . PHE A 1 164 ? -10.143 -9.280 36.497 1.00 94.62 164 PHE A C 1
ATOM 1308 O O . PHE A 1 164 ? -10.570 -10.427 36.589 1.00 94.62 164 PHE A O 1
ATOM 1315 N N . GLY A 1 165 ? -8.854 -8.991 36.713 1.00 94.19 165 GLY A N 1
ATOM 1316 C CA . GLY A 1 165 ? -7.852 -10.013 37.045 1.00 94.19 165 GLY A CA 1
ATOM 1317 C C . GLY A 1 165 ? -7.576 -11.005 35.910 1.00 94.19 165 GLY A C 1
ATOM 1318 O O . GLY A 1 165 ? -7.028 -12.078 36.151 1.00 94.19 165 GLY A O 1
ATOM 1319 N N . ILE A 1 166 ? -7.978 -10.679 34.676 1.00 93.62 166 ILE A N 1
ATOM 1320 C CA . ILE A 1 166 ? -7.856 -11.561 33.512 1.00 93.62 166 ILE A CA 1
ATOM 1321 C C . ILE A 1 166 ? -6.734 -11.057 32.611 1.00 93.62 166 ILE A C 1
ATOM 1323 O O . ILE A 1 166 ? -6.751 -9.919 32.149 1.00 93.62 166 ILE A O 1
ATOM 1327 N N . GLU A 1 167 ? -5.787 -11.933 32.293 1.00 93.88 167 GLU A N 1
ATOM 1328 C CA . GLU A 1 167 ? -4.761 -11.652 31.295 1.00 93.88 167 GLU A CA 1
ATOM 1329 C C . GLU A 1 167 ? -5.165 -12.186 29.917 1.00 93.88 167 GLU A C 1
ATOM 1331 O O . GLU A 1 167 ? -5.608 -13.330 29.745 1.00 93.88 167 GLU A O 1
ATOM 1336 N N . LEU A 1 168 ? -4.997 -11.333 28.908 1.00 92.81 168 LEU A N 1
ATOM 1337 C CA . LEU A 1 168 ? -5.164 -11.690 27.507 1.00 92.81 168 LEU A CA 1
ATOM 1338 C C . LEU A 1 168 ? -3.795 -11.663 26.819 1.00 92.81 168 LEU A C 1
ATOM 1340 O O . LEU A 1 168 ? -3.066 -10.685 26.980 1.00 92.81 168 LEU A O 1
ATOM 1344 N N . PRO A 1 169 ? -3.447 -12.690 26.021 1.00 90.94 169 PRO A N 1
ATOM 1345 C CA . PRO A 1 169 ? -2.153 -12.737 25.338 1.00 90.94 169 PRO A CA 1
ATOM 1346 C C . PRO A 1 169 ? -2.041 -11.667 24.244 1.00 90.94 169 PRO A C 1
ATOM 1348 O O . PRO A 1 169 ? -0.951 -11.201 23.920 1.00 90.94 169 PRO A O 1
ATOM 1351 N N . ASP A 1 170 ? -3.176 -11.273 23.667 1.00 91.56 170 ASP A N 1
ATOM 1352 C CA . ASP A 1 170 ? -3.275 -10.280 22.612 1.00 91.56 170 ASP A CA 1
ATOM 1353 C C . ASP A 1 170 ? -4.712 -9.734 22.501 1.00 91.56 170 ASP A C 1
ATOM 1355 O O . ASP A 1 170 ? -5.621 -10.114 23.239 1.00 91.56 170 ASP A O 1
ATOM 1359 N N . MET A 1 171 ? -4.902 -8.815 21.552 1.00 93.62 171 MET A N 1
ATOM 1360 C CA . MET A 1 171 ? -6.194 -8.224 21.182 1.00 93.62 171 MET A CA 1
ATOM 1361 C C . MET A 1 171 ? -6.626 -8.660 19.772 1.00 93.62 171 MET A C 1
ATOM 1363 O O . MET A 1 171 ? -7.274 -7.891 19.052 1.00 93.62 171 MET A O 1
ATOM 1367 N N . GLN A 1 172 ? -6.193 -9.844 19.328 1.00 94.19 172 GLN A N 1
ATOM 1368 C CA . GLN A 1 172 ? -6.549 -10.383 18.019 1.00 94.19 172 GLN A CA 1
ATOM 1369 C C . GLN A 1 172 ? -8.000 -10.856 18.007 1.00 94.19 172 GLN A C 1
ATOM 1371 O O . GLN A 1 172 ? -8.534 -11.330 19.008 1.00 94.19 172 GLN A O 1
ATOM 1376 N N . LYS A 1 173 ? -8.633 -10.762 16.835 1.00 93.81 173 LYS A N 1
ATOM 1377 C CA . LYS A 1 173 ? -10.048 -11.093 16.653 1.00 93.81 173 LYS A CA 1
ATOM 1378 C C . LYS A 1 173 ? -10.400 -12.490 17.186 1.00 93.81 173 LYS A C 1
ATOM 1380 O O . LYS A 1 173 ? -11.322 -12.606 17.984 1.00 93.81 173 LYS A O 1
ATOM 1385 N N . SER A 1 174 ? -9.622 -13.508 16.819 1.00 95.12 174 SER A N 1
ATOM 1386 C CA . SER A 1 174 ? -9.823 -14.900 17.246 1.00 95.12 174 SER A CA 1
ATOM 1387 C C . SER A 1 174 ? -9.728 -15.081 18.765 1.00 95.12 174 SER A C 1
ATOM 1389 O O . SER A 1 174 ? -10.560 -15.765 19.360 1.00 95.12 174 SER A O 1
ATOM 1391 N N . THR A 1 175 ? -8.747 -14.444 19.413 1.00 95.06 175 THR A N 1
ATOM 1392 C CA . THR A 1 175 ? -8.584 -14.469 20.874 1.00 95.06 175 THR A CA 1
ATOM 1393 C C . THR A 1 175 ? -9.799 -13.872 21.573 1.00 95.06 175 THR A C 1
ATOM 1395 O O . THR A 1 175 ? -10.312 -14.466 22.525 1.00 95.06 175 THR A O 1
ATOM 1398 N N . LEU A 1 176 ? -10.274 -12.720 21.092 1.00 95.88 176 LEU A N 1
ATOM 1399 C CA . LEU A 1 176 ? -11.413 -12.019 21.680 1.00 95.88 176 LEU A CA 1
ATOM 1400 C C . LEU A 1 176 ? -12.724 -12.777 21.468 1.00 95.88 176 LEU A C 1
ATOM 1402 O O . LEU A 1 176 ? -13.475 -12.936 22.422 1.00 95.88 176 LEU A O 1
ATOM 1406 N N . GLU A 1 177 ? -12.980 -13.298 20.266 1.00 95.81 177 GLU A N 1
ATOM 1407 C CA . GLU A 1 177 ? -14.180 -14.097 19.971 1.00 95.81 177 GLU A CA 1
ATOM 1408 C C . GLU A 1 177 ? -14.252 -15.351 20.848 1.00 95.81 177 GLU A C 1
ATOM 1410 O O . GLU A 1 177 ? -15.292 -15.626 21.443 1.00 95.81 177 GLU A O 1
ATOM 1415 N N . ARG A 1 178 ? -13.129 -16.062 21.022 1.00 95.69 178 ARG A N 1
ATOM 1416 C CA . ARG A 1 178 ? -13.058 -17.218 21.927 1.00 95.69 178 ARG A CA 1
ATOM 1417 C C . ARG A 1 178 ? -13.385 -16.838 23.372 1.00 95.69 178 ARG A C 1
ATOM 1419 O O . ARG A 1 178 ? -14.104 -17.569 24.038 1.00 95.69 178 ARG A O 1
ATOM 1426 N N . ARG A 1 179 ? -12.864 -15.709 23.866 1.00 94.81 179 ARG A N 1
ATOM 1427 C CA . ARG A 1 179 ? -13.154 -15.233 25.231 1.00 94.81 179 ARG A CA 1
ATOM 1428 C C . ARG A 1 179 ? -14.604 -14.789 25.380 1.00 94.81 179 ARG A C 1
ATOM 1430 O O . ARG A 1 179 ? -15.231 -15.114 26.374 1.00 94.81 179 ARG A O 1
ATOM 1437 N N . ILE A 1 180 ? -15.157 -14.104 24.382 1.00 95.75 180 ILE A N 1
ATOM 1438 C CA . ILE A 1 180 ? -16.574 -13.716 24.348 1.00 95.75 180 ILE A CA 1
ATOM 1439 C C . ILE A 1 180 ? -17.497 -14.941 24.291 1.00 95.75 180 ILE A C 1
ATOM 1441 O O . ILE A 1 180 ? -18.655 -14.814 24.664 1.00 95.75 180 ILE A O 1
ATOM 1445 N N . ALA A 1 181 ? -17.034 -16.109 23.848 1.00 95.00 181 ALA A N 1
ATOM 1446 C CA . ALA A 1 181 ? -17.819 -17.344 23.877 1.00 95.00 181 ALA A CA 1
ATOM 1447 C C . ALA A 1 181 ? -17.790 -18.062 25.242 1.00 95.00 181 ALA A C 1
ATOM 1449 O O . ALA A 1 181 ? -18.624 -18.930 25.485 1.00 95.00 181 ALA A O 1
ATOM 1450 N N . ASP A 1 182 ? -16.864 -17.701 26.133 1.00 94.31 182 ASP A N 1
ATOM 1451 C CA . ASP A 1 182 ? -16.721 -18.298 27.462 1.00 94.31 182 ASP A CA 1
ATOM 1452 C C . ASP A 1 182 ? -17.917 -17.903 28.356 1.00 94.31 182 ASP A C 1
ATOM 1454 O O . ASP A 1 182 ? -18.156 -16.701 28.533 1.00 94.31 182 ASP A O 1
ATOM 1458 N N . PRO A 1 183 ? -18.713 -18.848 28.893 1.00 92.62 183 PRO A N 1
ATOM 1459 C CA . PRO A 1 183 ? -19.856 -18.536 29.754 1.00 92.62 183 PRO A CA 1
ATOM 1460 C C . PRO A 1 183 ? -19.464 -17.800 31.037 1.00 92.62 183 PRO A C 1
ATOM 1462 O O . PRO A 1 183 ? -20.210 -16.925 31.477 1.00 92.62 183 PRO A O 1
ATOM 1465 N N . ASP A 1 184 ? -18.273 -18.076 31.571 1.00 93.00 184 ASP A N 1
ATOM 1466 C CA . ASP A 1 184 ? -17.815 -17.542 32.856 1.00 93.00 184 ASP A CA 1
ATOM 1467 C C . ASP A 1 184 ? -17.220 -16.130 32.727 1.00 93.00 184 ASP A C 1
ATOM 1469 O O . ASP A 1 184 ? -16.903 -15.479 33.725 1.00 93.00 184 ASP A O 1
ATOM 1473 N N . LEU A 1 185 ? -17.090 -15.611 31.498 1.00 94.00 185 LEU A N 1
ATOM 1474 C CA . LEU A 1 185 ? -16.588 -14.260 31.272 1.00 94.00 185 LEU A CA 1
ATOM 1475 C C . LEU A 1 185 ? -17.561 -13.216 31.860 1.00 94.00 185 LEU A C 1
ATOM 1477 O O . LEU A 1 185 ? -18.730 -13.174 31.441 1.00 94.00 185 LEU A O 1
ATOM 1481 N N . PRO A 1 186 ? -17.084 -12.306 32.737 1.00 95.06 186 PRO A N 1
ATOM 1482 C CA . PRO A 1 186 ? -17.904 -11.237 33.290 1.00 95.06 186 PRO A CA 1
ATOM 1483 C C . PRO A 1 186 ? -18.618 -10.437 32.198 1.00 95.06 186 PRO A C 1
ATOM 1485 O O . PRO A 1 186 ? -18.015 -10.060 31.191 1.00 95.06 186 PRO A O 1
ATOM 1488 N N . VAL A 1 187 ? -19.902 -10.137 32.408 1.00 93.88 187 VAL A N 1
ATOM 1489 C CA . VAL A 1 187 ? -20.756 -9.470 31.407 1.00 93.88 187 VAL A CA 1
ATOM 1490 C C . VAL A 1 187 ? -20.164 -8.131 30.953 1.00 93.88 187 VAL A C 1
ATOM 1492 O O . VAL A 1 187 ? -20.118 -7.859 29.754 1.00 93.88 187 VAL A O 1
ATOM 1495 N N . ALA A 1 188 ? -19.637 -7.333 31.887 1.00 92.69 188 ALA A N 1
ATOM 1496 C CA . ALA A 1 188 ? -19.000 -6.053 31.575 1.00 92.69 188 ALA A CA 1
ATOM 1497 C C . ALA A 1 188 ? -17.758 -6.217 30.679 1.00 92.69 188 ALA A 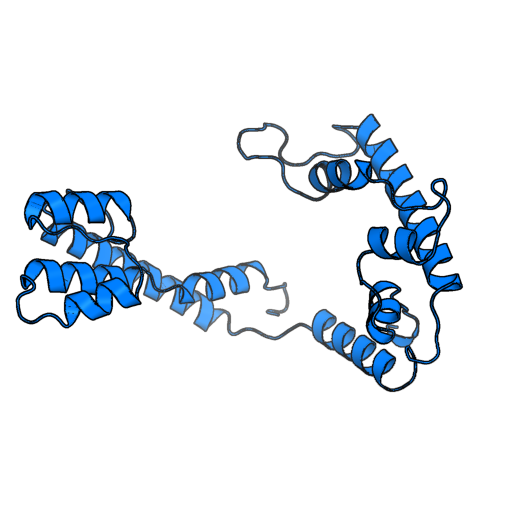C 1
ATOM 1499 O O . ALA A 1 188 ? -17.583 -5.473 29.713 1.00 92.69 188 ALA A O 1
ATOM 1500 N N . LEU A 1 189 ? -16.931 -7.238 30.937 1.00 95.12 189 LEU A N 1
ATOM 1501 C CA . LEU A 1 189 ? -15.777 -7.548 30.096 1.00 95.12 189 LEU A CA 1
ATOM 1502 C C . LEU A 1 189 ? -16.216 -8.054 28.716 1.00 95.12 189 LEU A C 1
ATOM 1504 O O . LEU A 1 189 ? -15.662 -7.631 27.704 1.00 95.12 189 LEU A O 1
ATOM 1508 N N . ARG A 1 190 ? -17.247 -8.902 28.644 1.00 96.38 190 ARG A N 1
ATOM 1509 C CA . ARG A 1 190 ? -17.815 -9.381 27.373 1.00 96.38 190 ARG A CA 1
ATOM 1510 C C . ARG A 1 190 ? -18.284 -8.227 26.490 1.00 96.38 190 ARG A C 1
ATOM 1512 O O . ARG A 1 190 ? -17.992 -8.209 25.290 1.00 96.38 190 ARG A O 1
ATOM 1519 N N . GLU A 1 191 ? -18.969 -7.251 27.080 1.00 95.81 191 GLU A N 1
ATOM 1520 C CA . GLU A 1 191 ? -19.389 -6.041 26.376 1.00 95.81 191 GLU A CA 1
ATOM 1521 C C . GLU A 1 191 ? -18.176 -5.236 25.883 1.00 95.81 191 GLU A C 1
ATOM 1523 O O . GLU A 1 191 ? -18.102 -4.883 24.703 1.00 95.81 191 GLU A O 1
ATOM 1528 N N . LEU A 1 192 ? -17.183 -5.019 26.750 1.00 96.19 192 LEU A N 1
ATOM 1529 C CA . LEU A 1 192 ? -15.967 -4.277 26.418 1.00 96.19 192 LEU A CA 1
ATOM 1530 C C . LEU A 1 192 ? -15.173 -4.929 25.268 1.00 96.19 192 LEU A C 1
ATOM 1532 O O . LEU A 1 192 ? -14.722 -4.240 24.347 1.00 96.19 192 LEU A O 1
ATOM 1536 N N . LEU A 1 193 ? -15.048 -6.261 25.265 1.00 96.56 193 LEU A N 1
ATOM 1537 C CA . LEU A 1 193 ? -14.404 -7.005 24.177 1.00 96.56 193 LEU A CA 1
ATOM 1538 C C . LEU A 1 193 ? -15.211 -6.939 22.872 1.00 96.56 193 LEU A C 1
ATOM 1540 O O . LEU A 1 193 ? -14.631 -6.823 21.789 1.00 96.56 193 LEU A O 1
ATOM 1544 N N . THR A 1 194 ? -16.541 -6.949 22.959 1.00 95.88 194 THR A N 1
ATOM 1545 C CA . THR A 1 194 ? -17.419 -6.785 21.789 1.00 95.88 194 THR A CA 1
ATOM 1546 C C . THR A 1 194 ? -17.241 -5.401 21.161 1.00 95.88 194 THR A C 1
ATOM 1548 O O . THR A 1 194 ? -17.079 -5.283 19.943 1.00 95.88 194 THR A O 1
ATOM 1551 N N . ILE A 1 195 ? -17.174 -4.353 21.986 1.00 95.69 195 ILE A N 1
ATOM 1552 C CA . ILE A 1 195 ? -16.895 -2.982 21.536 1.00 95.69 195 ILE A CA 1
ATOM 1553 C C . ILE A 1 195 ? -15.518 -2.895 20.870 1.00 95.69 195 ILE A C 1
ATOM 1555 O O . ILE A 1 195 ? -15.388 -2.285 19.806 1.00 95.69 195 ILE A O 1
ATOM 1559 N N . ARG A 1 196 ? -14.491 -3.542 21.437 1.00 95.25 196 ARG A N 1
ATOM 1560 C CA . ARG A 1 196 ? -13.152 -3.627 20.826 1.00 95.25 196 ARG A CA 1
ATOM 1561 C C . ARG A 1 196 ? -13.199 -4.242 19.429 1.00 95.25 196 ARG A C 1
ATOM 1563 O O . ARG A 1 196 ? -12.545 -3.713 18.523 1.00 95.25 196 ARG A O 1
ATOM 1570 N N . LEU A 1 197 ? -13.947 -5.329 19.243 1.00 94.31 197 LEU A N 1
ATOM 1571 C CA . LEU A 1 197 ? -14.095 -5.977 17.938 1.00 94.31 197 LEU A CA 1
ATOM 1572 C C . LEU A 1 197 ? -14.746 -5.040 16.916 1.00 94.31 197 LEU A C 1
ATOM 1574 O O . LEU A 1 197 ? -14.206 -4.864 15.824 1.00 94.31 197 LEU A O 1
ATOM 1578 N N . GLN A 1 198 ? -15.843 -4.378 17.292 1.00 92.38 198 GLN A N 1
ATOM 1579 C CA . GLN A 1 198 ? -16.538 -3.418 16.426 1.00 92.38 198 GLN A CA 1
ATOM 1580 C C . GLN A 1 198 ? -15.635 -2.234 16.048 1.00 92.38 198 GLN A C 1
ATOM 1582 O O . GLN A 1 198 ? -15.494 -1.903 14.866 1.00 92.38 198 GLN A O 1
ATOM 1587 N N . ALA A 1 199 ? -14.949 -1.650 17.035 1.00 91.44 199 ALA A N 1
ATOM 1588 C CA . ALA A 1 199 ? -14.071 -0.497 16.850 1.00 91.44 199 ALA A CA 1
ATOM 1589 C C . ALA A 1 199 ? -12.829 -0.805 15.990 1.00 91.44 199 ALA A C 1
ATOM 1591 O O . ALA A 1 199 ? -12.255 0.107 15.397 1.00 91.44 199 ALA A O 1
ATOM 1592 N N . SER A 1 200 ? -12.413 -2.071 15.887 1.00 87.12 200 SER A N 1
ATOM 1593 C CA . SER A 1 200 ? -11.212 -2.474 15.135 1.00 87.12 200 SER A CA 1
ATOM 1594 C C . SER A 1 200 ? -11.478 -2.779 13.653 1.00 87.12 200 SER A C 1
ATOM 1596 O O . SER A 1 200 ? -10.591 -3.273 12.956 1.00 87.12 200 SER A O 1
ATOM 1598 N N . THR A 1 201 ? -12.685 -2.500 13.152 1.00 79.31 201 THR A N 1
ATOM 1599 C CA . THR A 1 201 ? -13.055 -2.755 11.752 1.00 79.31 201 THR A CA 1
ATOM 1600 C C . THR A 1 201 ? -12.195 -1.935 10.784 1.00 79.31 201 THR A C 1
ATOM 1602 O O . THR A 1 201 ? -12.104 -0.713 10.884 1.00 79.31 201 THR A O 1
ATOM 1605 N N . THR A 1 202 ? -11.589 -2.603 9.798 1.00 69.06 202 THR A N 1
ATOM 1606 C CA . THR A 1 202 ? -10.643 -1.993 8.844 1.00 69.06 202 THR A CA 1
ATOM 1607 C C . THR A 1 202 ? -11.301 -1.415 7.589 1.00 69.06 202 THR A C 1
ATOM 1609 O O . THR A 1 202 ? -10.623 -0.791 6.776 1.00 69.06 202 THR A O 1
ATOM 1612 N N . SER A 1 203 ? -12.614 -1.579 7.406 1.00 75.12 203 SER A N 1
ATOM 1613 C CA . SER A 1 203 ? -13.314 -1.193 6.170 1.00 75.12 203 SER A CA 1
ATOM 1614 C C . SER A 1 203 ? -13.222 0.304 5.837 1.00 75.12 203 SER A C 1
ATOM 1616 O O . SER A 1 203 ? -13.290 0.668 4.667 1.00 75.12 203 SER A O 1
ATOM 1618 N N . THR A 1 204 ? -12.992 1.183 6.818 1.00 84.12 204 THR A N 1
ATOM 1619 C CA . THR A 1 204 ? -12.823 2.630 6.582 1.00 84.12 204 THR A CA 1
ATOM 1620 C C . THR A 1 204 ? -11.534 3.017 5.892 1.00 84.12 204 THR A C 1
ATOM 1622 O O . THR A 1 204 ? -11.530 3.998 5.148 1.00 84.12 204 THR A O 1
ATOM 1625 N N . SER A 1 205 ? -10.436 2.295 6.122 1.00 86.38 205 SER A N 1
ATOM 1626 C CA . SER A 1 205 ? -9.158 2.643 5.494 1.00 86.38 205 SER A CA 1
ATOM 1627 C C . SER A 1 205 ? -9.236 2.492 3.976 1.00 86.38 205 SER A C 1
ATOM 1629 O O . SER A 1 205 ? -8.630 3.289 3.266 1.00 86.38 205 SER A O 1
ATOM 1631 N N . LYS A 1 206 ? -10.056 1.551 3.483 1.00 87.50 206 LYS A N 1
ATOM 1632 C CA . LYS A 1 206 ? -10.342 1.363 2.055 1.00 87.50 206 LYS A CA 1
ATOM 1633 C C . LYS A 1 206 ? -11.051 2.575 1.456 1.00 87.50 206 LYS A C 1
ATOM 1635 O O . LYS A 1 206 ? -10.580 3.098 0.454 1.00 87.50 206 LYS A O 1
ATOM 1640 N N . TYR A 1 207 ? -12.109 3.074 2.101 1.00 92.00 207 TYR A N 1
ATOM 1641 C CA . TYR A 1 207 ? -12.795 4.288 1.644 1.00 92.00 207 TYR A CA 1
ATOM 1642 C C . TYR A 1 207 ? -11.881 5.513 1.699 1.00 92.00 207 TYR A C 1
ATOM 1644 O O . TYR A 1 207 ? -11.862 6.300 0.763 1.00 92.00 207 TYR A O 1
ATOM 1652 N N . LYS A 1 208 ? -11.063 5.665 2.749 1.00 92.12 208 LYS A N 1
ATOM 1653 C CA . LYS A 1 208 ? -10.094 6.771 2.834 1.00 92.12 208 LYS A CA 1
ATOM 1654 C C . LYS A 1 208 ? -9.014 6.679 1.749 1.00 92.12 208 LYS A C 1
ATOM 1656 O O . LYS A 1 208 ? -8.653 7.699 1.176 1.00 92.12 208 LYS A O 1
ATOM 1661 N N . ALA A 1 209 ? -8.511 5.480 1.452 1.00 91.62 209 ALA A N 1
ATOM 1662 C CA . ALA A 1 209 ? -7.548 5.258 0.373 1.00 91.62 209 ALA A CA 1
ATOM 1663 C C . ALA A 1 209 ? -8.153 5.571 -1.001 1.00 91.62 209 ALA A C 1
ATOM 1665 O O . ALA A 1 209 ? -7.528 6.288 -1.774 1.00 91.62 209 ALA A O 1
ATOM 1666 N N . LEU A 1 210 ? -9.382 5.111 -1.249 1.00 91.31 210 LEU A N 1
ATOM 1667 C CA . LEU A 1 210 ? -10.174 5.457 -2.428 1.00 91.31 210 LEU A CA 1
ATOM 1668 C C . LEU A 1 210 ? -10.317 6.979 -2.549 1.00 91.31 210 LEU A C 1
ATOM 1670 O O . LEU A 1 210 ? -9.935 7.540 -3.565 1.00 91.31 210 LEU A O 1
ATOM 1674 N N . MET A 1 211 ? -10.763 7.664 -1.491 1.00 93.75 211 MET A N 1
ATOM 1675 C CA . MET A 1 211 ? -10.933 9.124 -1.497 1.00 93.75 211 MET A CA 1
ATOM 1676 C C . MET A 1 211 ? -9.638 9.890 -1.793 1.00 93.75 211 MET A C 1
ATOM 1678 O O . MET A 1 211 ? -9.687 10.953 -2.402 1.00 93.75 211 MET A O 1
ATOM 1682 N N . ASN A 1 212 ? -8.485 9.356 -1.384 1.00 93.12 212 ASN A N 1
ATOM 1683 C CA . ASN A 1 212 ? -7.179 9.945 -1.686 1.00 93.12 212 ASN A CA 1
ATOM 1684 C C . ASN A 1 212 ? -6.683 9.636 -3.110 1.00 93.12 212 ASN A C 1
ATOM 1686 O O . ASN A 1 212 ? -5.739 10.282 -3.561 1.00 93.12 212 ASN A O 1
ATOM 1690 N N . GLY A 1 213 ? -7.247 8.617 -3.761 1.00 92.31 213 GLY A N 1
ATOM 1691 C CA . GLY A 1 213 ? -6.859 8.149 -5.092 1.00 92.31 213 GLY A CA 1
ATOM 1692 C C . GLY A 1 213 ? -7.733 8.674 -6.230 1.00 92.31 213 GLY A C 1
ATOM 1693 O O . GLY A 1 213 ? -7.346 8.498 -7.377 1.00 92.31 213 GLY A O 1
ATOM 1694 N N . ILE A 1 214 ? -8.868 9.315 -5.924 1.00 93.69 214 ILE A N 1
ATOM 1695 C CA . ILE A 1 214 ? -9.784 9.861 -6.932 1.00 93.69 214 ILE A CA 1
ATOM 1696 C C . ILE A 1 214 ? -9.134 11.020 -7.702 1.00 93.69 214 ILE A C 1
ATOM 1698 O O . ILE A 1 214 ? -8.647 11.994 -7.117 1.00 93.69 214 ILE A O 1
ATOM 1702 N N . SER A 1 215 ? -9.211 10.931 -9.023 1.00 92.81 215 SER A N 1
ATOM 1703 C CA . SER A 1 215 ? -8.864 11.961 -9.998 1.00 92.81 215 SER A CA 1
ATOM 1704 C C . SER A 1 215 ? -10.040 12.908 -10.270 1.00 92.81 215 SER A C 1
ATOM 1706 O O . SER A 1 215 ? -11.168 12.709 -9.819 1.00 92.81 215 SER A O 1
ATOM 1708 N N . ALA A 1 216 ? -9.792 13.989 -11.014 1.00 91.69 216 ALA A N 1
ATOM 1709 C CA . ALA A 1 216 ? -10.788 15.040 -11.256 1.00 91.69 216 ALA A CA 1
ATOM 1710 C C . ALA A 1 216 ? -12.057 14.564 -11.999 1.00 91.69 216 ALA A C 1
ATOM 1712 O O . ALA A 1 216 ? -13.085 15.234 -11.939 1.00 91.69 216 ALA A O 1
ATOM 1713 N N . ASP A 1 217 ? -11.994 13.424 -12.685 1.00 92.94 217 ASP A N 1
ATOM 1714 C CA . ASP A 1 217 ? -13.097 12.782 -13.407 1.00 92.94 217 ASP A CA 1
ATOM 1715 C C . ASP A 1 217 ? -13.875 11.752 -12.558 1.00 92.94 217 ASP A C 1
ATOM 1717 O O . ASP A 1 217 ? -14.785 11.091 -13.061 1.00 92.94 217 ASP A O 1
ATOM 1721 N N . GLY A 1 218 ? -13.550 11.631 -11.266 1.00 92.06 218 GLY A N 1
ATOM 1722 C CA . GLY A 1 218 ? -14.222 10.729 -10.326 1.00 92.06 218 GLY A CA 1
ATOM 1723 C C . GLY A 1 218 ? -13.754 9.273 -10.391 1.00 92.06 218 GLY A C 1
ATOM 1724 O O . GLY A 1 218 ? -14.464 8.385 -9.907 1.00 92.06 218 GLY A O 1
ATOM 1725 N N . ARG A 1 219 ? -12.593 9.026 -11.002 1.00 92.62 219 ARG A N 1
ATOM 1726 C CA . ARG A 1 219 ? -11.977 7.703 -11.144 1.00 92.62 219 ARG A CA 1
ATOM 1727 C C . ARG A 1 219 ? -10.701 7.538 -10.333 1.00 92.62 219 ARG A C 1
ATOM 1729 O O . ARG A 1 219 ? -10.033 8.562 -10.083 1.00 92.62 219 ARG A O 1
#

Sequence (219 aa):
DISRWRDTMVQALAHGLPGALGALCEVLGIPSDRAKDKEGKALIQLFCKPRPKNVAIRRATSKTHSEEWRRFVEYAALDIVAMREVHKRLPKWNYQGDELALWHYDQQINDRGVYMDIELAKSAIAAVEQEQKRLAKRTQALTEGDVQAATQRDAMLRHITTAFGIELPDMQKSTLERRIADPDLPVALRELLTIRLQASTTSTSKYKALMNGISADGR